Protein AF-0000000086670592 (afdb_homodimer)

Secondary structure (DSSP, 8-state):
----S----EEE-TTTSEEEEETTEEEEEEE-STTTTTS-EEEEEEE-TT-B-SPSBEESS-EEEEEEEESEEEEEETTEEEEEETT-EEEE-TT--BEEE---SS--EEEEEEEESGGGHHHHHHHHHHHHTT----HHHHHHHHHHTTEE-TTS-S--/----S----EEE-TTTSEEEEETTEEEEEEE-STTTTTS-EEEEEEE-TT-B-SPSBEESS-EEEEEEEESEEEEEETTEEEEEETT-EEEE-TT--BEEE---SS--EEEEEEEESGGGHHHHHHHHHHHHTT----HHHHHHHHHHTTEE-TTS-S--

Solvent-accessible surface area (backbone atoms only — not comparable to full-atom values): 16282 Å² total; per-residue (Å²): 125,83,83,51,52,74,40,76,65,45,82,28,40,83,86,80,36,52,77,42,54,56,84,84,26,40,33,35,48,62,39,53,12,86,70,42,86,35,49,39,17,33,31,38,40,37,31,43,43,58,36,69,56,65,77,61,22,25,25,71,77,35,33,40,37,40,35,24,70,32,50,43,39,34,33,42,39,94,90,44,75,45,77,41,38,56,74,20,33,39,40,35,21,47,34,18,50,34,35,41,28,20,75,36,83,78,52,53,20,28,31,40,36,37,28,40,44,0,64,62,48,51,57,57,52,52,51,23,50,42,46,71,69,63,38,70,79,40,71,65,55,48,50,50,57,35,46,76,68,43,30,39,49,76,87,56,78,78,46,135,126,82,83,49,53,73,39,77,66,45,83,28,39,84,85,79,37,52,77,43,54,56,84,82,27,41,33,35,47,61,40,52,11,83,69,41,86,33,49,39,17,33,30,38,41,38,30,44,43,58,35,72,55,65,74,60,23,24,26,69,78,36,33,39,38,39,35,23,70,33,49,45,41,34,33,42,36,93,90,44,75,43,77,40,39,55,75,20,33,38,40,34,23,47,32,20,51,36,34,42,29,21,75,36,80,78,53,53,20,29,29,40,37,38,28,38,44,0,62,60,50,52,56,56,53,53,52,24,50,42,48,72,68,62,39,70,78,39,72,65,55,48,50,51,56,35,46,77,68,43,31,40,48,76,86,55,78,76,47,135

pLDDT: mean 94.32, std 8.96, range [49.44, 99.0]

Sequence (320 aa):
MPLRGPVPVRLCNKENTEKLVLGPMTIYIYEDGTNTDNRIGCMTLGLPPGTSGPPMHWHRFHDECFFVTKGTIRFKTPEGDLDAKEGELMVVPPRAIHTFANPSETEPAEFFMTSTPGYYMDYFRMMGKSIEEGKKLSRENTAHLMALFGTFPPDVESEPMPLRGPVPVRLCNKENTEKLVLGPMTIYIYEDGTNTDNRIGCMTLGLPPGTSGPPMHWHRFHDECFFVTKGTIRFKTPEGDLDAKEGELMVVPPRAIHTFANPSETEPAEFFMTSTPGYYMDYFRMMGKSIEEGKKLSRENTAHLMALFGTFPPDVESEP

Radius of gyration: 19.74 Å; Cα contacts (8 Å, |Δi|>4): 776; chains: 2; bounding box: 39×55×52 Å

Organism: Colletotrichum gloeosporioides (NCBI:txid474922)

Foldseek 3Di:
DPPPDDDDDDDFDPVPFDWFDQPPKIKTWGDQCPVPVQFKTKMKMKADAFFWWDPWKFAQPKKKKKAWQFAWKWKQFPVGIDIDGHGDMDIGDGPGIITIHRHGRHDMTMIMMMMTGRNCVVLRVVSRVCVVVVNDPDPVNNQVSCVVRRMHHPVDDSDD/DPDPDDDDDDDFDPVPFDWFDQPPKIKTWGAQCPVPVQFKTKMKMKADAPFWWDPWKFAQPKKKKKAWQFAWKWKQFPVGIDIDGHGDIDIGDGPGIITIHRHGRHDMTMIMMMMTGRNCVVLRVVSRVCVVVVNDPDPVNNQVSCVVRRMHHPVDDSDD

Structure (mmCIF, N/CA/C/O backbone):
data_AF-0000000086670592-model_v1
#
loop_
_entity.id
_entity.type
_entity.pdbx_description
1 polymer 'Cupin type-2 domain-containing protein'
#
loop_
_atom_site.group_PDB
_atom_site.id
_atom_site.type_symbol
_atom_site.label_atom_id
_atom_site.label_alt_id
_atom_site.label_comp_id
_atom_site.label_asym_id
_atom_site.label_entity_id
_atom_site.label_seq_id
_atom_site.pdbx_PDB_ins_code
_atom_site.Cartn_x
_atom_site.Cartn_y
_atom_site.Cartn_z
_atom_site.occupancy
_atom_site.B_iso_or_equiv
_atom_site.auth_seq_id
_atom_site.auth_comp_id
_atom_site.auth_asym_id
_atom_site.auth_atom_id
_atom_site.pdbx_PDB_model_num
ATOM 1 N N . MET A 1 1 ? -16.234 -14.344 16.734 1 49.44 1 MET A N 1
ATOM 2 C CA . MET A 1 1 ? -15.367 -15.492 16.469 1 49.44 1 MET A CA 1
ATOM 3 C C . MET A 1 1 ? -14.398 -15.211 15.328 1 49.44 1 MET A C 1
ATOM 5 O O . MET A 1 1 ? -14.727 -14.453 14.414 1 49.44 1 MET A O 1
ATOM 9 N N . PRO A 1 2 ? -13.141 -15.586 15.633 1 55.38 2 PRO A N 1
ATOM 10 C CA . PRO A 1 2 ? -12.258 -15.367 14.477 1 55.38 2 PRO A CA 1
ATOM 11 C C . PRO A 1 2 ? -12.766 -16.047 13.211 1 55.38 2 PRO A C 1
ATOM 13 O O . PRO A 1 2 ? -13.391 -17.109 13.273 1 55.38 2 PRO A O 1
ATOM 16 N N . LEU A 1 3 ? -12.82 -15.359 12.07 1 59.59 3 LEU A N 1
ATOM 17 C CA . LEU A 1 3 ? -13.18 -15.938 10.773 1 59.59 3 LEU A CA 1
ATOM 18 C C . LEU A 1 3 ? -12.344 -17.172 10.484 1 59.59 3 LEU A C 1
ATOM 20 O O . LEU A 1 3 ? -11.117 -17.156 10.609 1 59.59 3 LEU A O 1
ATOM 24 N N . ARG A 1 4 ? -12.977 -18.328 10.453 1 69.94 4 ARG A N 1
ATOM 25 C CA . ARG A 1 4 ? -12.219 -19.562 10.289 1 69.94 4 ARG A CA 1
ATOM 26 C C . ARG A 1 4 ? -12.328 -20.078 8.859 1 69.94 4 ARG A C 1
ATOM 28 O O . ARG A 1 4 ? -11.547 -20.938 8.445 1 69.94 4 ARG A O 1
ATOM 35 N N . GLY A 1 5 ? -13.227 -19.531 8.078 1 75.44 5 GLY A N 1
ATOM 36 C CA . GLY A 1 5 ? -13.344 -19.953 6.691 1 75.44 5 GLY A CA 1
ATOM 37 C C . GLY A 1 5 ? -12.883 -18.891 5.703 1 75.44 5 GLY A C 1
ATOM 38 O O . GLY A 1 5 ? -12.336 -17.875 6.102 1 75.44 5 GLY A O 1
ATOM 39 N N . PRO A 1 6 ? -13.031 -19.438 4.5 1 87.44 6 PRO A N 1
ATOM 40 C CA . PRO A 1 6 ? -12.664 -18.422 3.516 1 87.44 6 PRO A CA 1
ATOM 41 C C . PRO A 1 6 ? -13.445 -17.125 3.691 1 87.44 6 PRO A C 1
ATOM 43 O O . PRO A 1 6 ? -14.617 -17.141 4.059 1 87.44 6 PRO A O 1
ATOM 46 N N . VAL A 1 7 ? -12.812 -16.109 3.625 1 93.44 7 VAL A N 1
ATOM 47 C CA . VAL A 1 7 ? -13.438 -14.797 3.719 1 93.44 7 VAL A CA 1
ATOM 48 C C . VAL A 1 7 ? -13.453 -14.133 2.344 1 93.44 7 VAL A C 1
ATOM 50 O O . VAL A 1 7 ? -12.664 -14.5 1.465 1 93.44 7 VAL A O 1
ATOM 53 N N . PRO A 1 8 ? -14.367 -13.227 2.129 1 95.12 8 PRO A N 1
ATOM 54 C CA . PRO A 1 8 ? -14.43 -12.578 0.816 1 95.12 8 PRO A CA 1
ATOM 55 C C . PRO A 1 8 ? -13.305 -11.562 0.608 1 95.12 8 PRO A C 1
ATOM 57 O O . PRO A 1 8 ? -12.766 -11.031 1.579 1 95.12 8 PRO A O 1
ATOM 60 N N . VAL A 1 9 ? -12.953 -11.367 -0.679 1 98.19 9 VAL A N 1
ATOM 61 C CA . VAL A 1 9 ? -12.133 -10.227 -1.077 1 98.19 9 VAL A CA 1
ATOM 62 C C . VAL A 1 9 ? -13.008 -8.969 -1.16 1 98.19 9 VAL A C 1
ATOM 64 O O . VAL A 1 9 ? -14.234 -9.062 -1.146 1 98.19 9 VAL A O 1
ATOM 67 N N . ARG A 1 10 ? -12.367 -7.84 -1.211 1 98.5 10 ARG A N 1
ATOM 68 C CA . ARG A 1 10 ? -13.109 -6.59 -1.305 1 98.5 10 ARG A CA 1
ATOM 69 C C . ARG A 1 10 ? -12.516 -5.68 -2.375 1 98.5 10 ARG A C 1
ATOM 71 O O . ARG A 1 10 ? -11.344 -5.309 -2.303 1 98.5 10 ARG A O 1
ATOM 78 N N . LEU A 1 11 ? -13.359 -5.332 -3.383 1 98.81 11 LEU A N 1
ATOM 79 C CA . LEU A 1 11 ? -1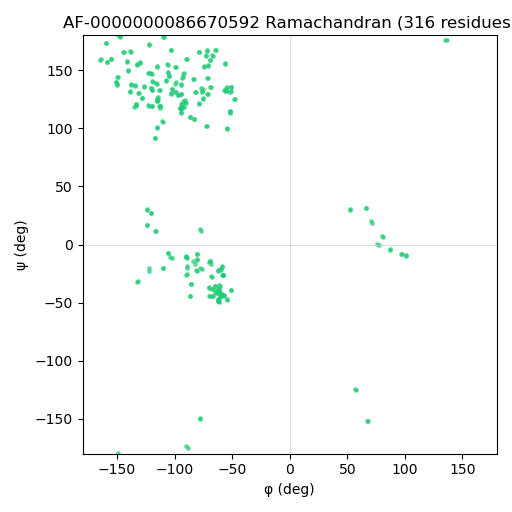2.977 -4.348 -4.387 1 98.81 11 LEU A CA 1
ATOM 80 C C . LEU A 1 11 ? -13.375 -2.941 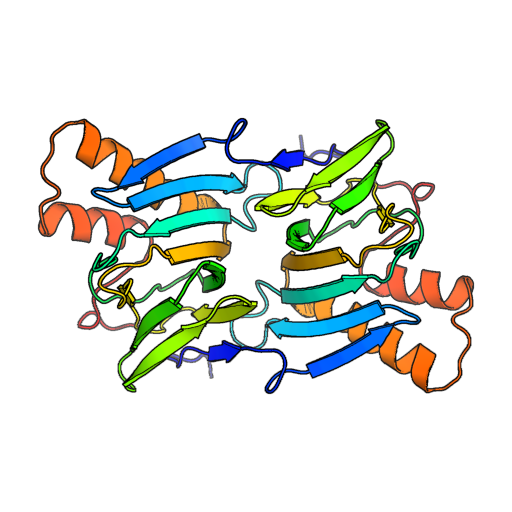-3.943 1 98.81 11 LEU A C 1
ATOM 82 O O . LEU A 1 11 ? -14.547 -2.676 -3.688 1 98.81 11 LEU A O 1
ATOM 86 N N . CYS A 1 12 ? -12.406 -2.096 -3.857 1 98.75 12 CYS A N 1
ATOM 87 C CA . CYS A 1 12 ? -12.617 -0.742 -3.361 1 98.75 12 CYS A CA 1
ATOM 88 C C . CYS A 1 12 ? -12.344 0.288 -4.449 1 98.75 12 CYS A C 1
ATOM 90 O O . CYS A 1 12 ? -11.383 0.149 -5.211 1 98.75 12 CYS A O 1
ATOM 92 N N . ASN A 1 13 ? -13.164 1.287 -4.535 1 98.06 13 ASN A N 1
ATOM 93 C CA . ASN A 1 13 ? -13.008 2.449 -5.402 1 98.06 13 ASN A CA 1
ATOM 94 C C . ASN A 1 13 ? -13.633 3.699 -4.785 1 98.06 13 ASN A C 1
ATOM 96 O O . ASN A 1 13 ? -14.164 3.648 -3.676 1 98.06 13 ASN A O 1
ATOM 100 N N . LYS A 1 14 ? -13.539 4.809 -5.5 1 97.88 14 LYS A N 1
ATOM 101 C CA . LYS A 1 14 ? -13.945 6.094 -4.949 1 97.88 14 LYS A CA 1
ATOM 102 C C . LYS A 1 14 ? -15.453 6.16 -4.758 1 97.88 14 LYS A C 1
ATOM 104 O O . LYS A 1 14 ? -15.953 6.977 -3.98 1 97.88 14 LYS A O 1
ATOM 109 N N . GLU A 1 15 ? -16.203 5.285 -5.383 1 97.81 15 GLU A N 1
ATOM 110 C CA . GLU A 1 15 ? -17.656 5.309 -5.305 1 97.81 15 GLU A CA 1
ATOM 111 C C . GLU A 1 15 ? -18.172 4.48 -4.129 1 97.81 15 GLU A C 1
ATOM 113 O O . GLU A 1 15 ? -19.234 4.762 -3.58 1 97.81 15 GLU A O 1
ATOM 118 N N . ASN A 1 16 ? -17.406 3.486 -3.686 1 98.06 16 ASN A N 1
ATOM 119 C CA . ASN A 1 16 ? -17.969 2.57 -2.695 1 98.06 16 ASN A CA 1
ATOM 120 C C . ASN A 1 16 ? -17.203 2.643 -1.374 1 98.06 16 ASN A C 1
ATOM 122 O O . ASN A 1 16 ? -17.344 1.76 -0.526 1 98.06 16 ASN A O 1
ATOM 126 N N . THR A 1 17 ? -16.344 3.684 -1.267 1 98.12 17 THR A N 1
ATOM 127 C CA . THR A 1 17 ? -15.578 3.822 -0.032 1 98.12 17 THR A CA 1
ATOM 128 C C . THR A 1 17 ? -15.836 5.184 0.612 1 98.12 17 THR A C 1
ATOM 130 O O . THR A 1 17 ? -16.531 6.023 0.043 1 98.12 17 THR A O 1
ATOM 133 N N . GLU A 1 18 ? -15.297 5.324 1.832 1 97.69 18 GLU A N 1
ATOM 134 C CA . GLU A 1 18 ? -15.477 6.539 2.621 1 97.69 18 GLU A CA 1
ATOM 135 C C . GLU A 1 18 ? -14.68 7.703 2.035 1 97.69 18 GLU A C 1
ATOM 137 O O . GLU A 1 18 ? -13.492 7.559 1.734 1 97.69 18 GLU A O 1
ATOM 142 N N . LYS A 1 19 ? -15.406 8.844 1.848 1 98.19 19 LYS A N 1
ATOM 143 C CA . LYS A 1 19 ? -14.773 10.078 1.394 1 98.19 19 LYS A CA 1
ATOM 144 C C . LYS A 1 19 ? -14.594 11.062 2.547 1 98.19 19 LYS A C 1
ATOM 146 O O . LYS A 1 19 ? -15.531 11.297 3.312 1 98.19 19 LYS A O 1
ATOM 151 N N . LEU A 1 20 ? -13.414 11.609 2.738 1 98 20 LEU A N 1
ATOM 152 C CA . LEU A 1 20 ? -13.094 12.648 3.705 1 98 20 LEU A CA 1
ATOM 153 C C . LEU A 1 20 ? -12.562 13.898 3.006 1 98 20 LEU A C 1
ATOM 155 O O . LEU A 1 20 ? -11.859 13.789 1.996 1 98 20 LEU A O 1
ATOM 159 N N . VAL A 1 21 ? -12.867 15.008 3.582 1 95.88 21 VAL A N 1
ATOM 160 C CA . VAL A 1 21 ? -12.367 16.281 3.088 1 95.88 21 VAL A CA 1
ATOM 161 C C . VAL A 1 21 ? -11.531 16.969 4.168 1 95.88 21 VAL A C 1
ATOM 163 O O . VAL A 1 21 ? -12.031 17.234 5.266 1 95.88 21 VAL A O 1
ATOM 166 N N . LEU A 1 22 ? -10.266 17.203 3.863 1 94.25 22 LEU A N 1
ATOM 167 C CA . LEU A 1 22 ? -9.336 17.906 4.742 1 94.25 22 LEU A CA 1
ATOM 168 C C . LEU A 1 22 ? -8.852 19.203 4.102 1 94.25 22 LEU A C 1
ATOM 170 O O . LEU A 1 22 ? -7.805 19.219 3.451 1 94.25 22 LEU A O 1
ATOM 174 N N . GLY A 1 23 ? -9.609 20.297 4.414 1 91.69 23 GLY A N 1
ATOM 175 C CA . GLY A 1 23 ? -9.328 21.5 3.656 1 91.69 23 GLY A CA 1
ATOM 176 C C . GLY A 1 23 ? -9.453 21.312 2.158 1 91.69 23 GLY A C 1
ATOM 177 O O . GLY A 1 23 ? -10.508 20.891 1.669 1 91.69 23 GLY A O 1
ATOM 178 N N . PRO A 1 24 ? -8.383 21.641 1.507 1 95.56 24 PRO A N 1
ATOM 179 C CA . PRO A 1 24 ? -8.438 21.484 0.052 1 95.56 24 PRO A CA 1
ATOM 180 C C . PRO A 1 24 ? -8.203 20.031 -0.397 1 95.56 24 PRO A C 1
ATOM 182 O O . PRO A 1 24 ? -8.375 19.719 -1.577 1 95.56 24 PRO A O 1
ATOM 185 N N . MET A 1 25 ? -7.836 19.203 0.489 1 97.56 25 MET A N 1
ATOM 186 C CA . MET A 1 25 ? -7.469 17.844 0.133 1 97.56 25 MET A CA 1
ATOM 187 C C . MET A 1 25 ? -8.672 16.906 0.237 1 97.56 25 MET A C 1
ATOM 189 O O . MET A 1 25 ? -9.562 17.125 1.061 1 97.56 25 MET A O 1
ATOM 193 N N . THR A 1 26 ? -8.711 15.945 -0.589 1 98.31 26 THR A N 1
ATOM 194 C CA . THR A 1 26 ? -9.742 14.906 -0.572 1 98.31 26 THR A CA 1
ATOM 195 C C . THR A 1 26 ? -9.117 13.531 -0.354 1 98.31 26 THR A C 1
ATOM 197 O O . THR A 1 26 ? -8.133 13.18 -1.003 1 98.31 26 THR A O 1
ATOM 200 N N . ILE A 1 27 ? -9.727 12.805 0.564 1 98.75 27 ILE A N 1
ATOM 201 C CA . ILE A 1 27 ? -9.242 11.469 0.906 1 98.75 27 ILE A CA 1
ATOM 202 C C . ILE A 1 27 ? -10.336 10.438 0.651 1 98.75 27 ILE A C 1
ATOM 204 O O . ILE A 1 27 ? -11.508 10.68 0.966 1 98.75 27 ILE A O 1
ATOM 208 N N . TYR A 1 28 ? -10 9.328 0.028 1 98.88 28 TYR A N 1
ATOM 209 C CA . TYR A 1 28 ? -10.836 8.141 0.022 1 98.88 28 TYR A CA 1
ATOM 210 C C . TYR A 1 28 ? -10.18 7.004 0.798 1 98.88 28 TYR A C 1
ATOM 212 O O . TYR A 1 28 ? -9.07 6.586 0.474 1 98.88 28 TYR A O 1
ATOM 220 N N . ILE A 1 29 ? -10.805 6.512 1.864 1 98.88 29 ILE A N 1
ATOM 221 C CA . ILE A 1 29 ? -10.289 5.414 2.672 1 98.88 29 ILE A CA 1
ATOM 222 C C . ILE A 1 29 ? -10.734 4.082 2.074 1 98.88 29 ILE A C 1
ATOM 224 O O . ILE A 1 29 ? -11.906 3.711 2.172 1 98.88 29 ILE A O 1
ATOM 228 N N . TYR A 1 30 ? -9.82 3.359 1.528 1 98.88 30 TYR A N 1
ATOM 229 C CA . TYR A 1 30 ? -10.117 2.104 0.85 1 98.88 30 TYR A CA 1
ATOM 230 C C . TYR A 1 30 ? -10.125 0.941 1.835 1 98.88 30 TYR A C 1
ATOM 232 O O . TYR A 1 30 ? -11.023 0.094 1.795 1 98.88 30 TYR A O 1
ATOM 240 N N . GLU A 1 31 ? -9.211 0.838 2.719 1 98.75 31 GLU A N 1
ATOM 241 C CA . GLU A 1 31 ? -9.055 -0.169 3.766 1 98.75 31 GLU A CA 1
ATOM 242 C C . GLU A 1 31 ? -8.617 0.465 5.082 1 98.75 31 GLU A C 1
ATOM 244 O O . GLU A 1 31 ? -7.699 1.289 5.105 1 98.75 31 GLU A O 1
ATOM 249 N N . ASP A 1 32 ? -9.266 0.132 6.168 1 98.44 32 ASP A N 1
ATOM 250 C CA . ASP A 1 32 ? -8.953 0.771 7.441 1 98.44 32 ASP A CA 1
ATOM 251 C C . ASP A 1 32 ? -8.586 -0.267 8.5 1 98.44 32 ASP A C 1
ATOM 253 O O . ASP A 1 32 ? -8.648 0.013 9.703 1 98.44 32 ASP A O 1
ATOM 257 N N . GLY A 1 33 ? -8.289 -1.387 8.117 1 97.88 33 GLY A N 1
ATOM 258 C CA . GLY A 1 33 ? -7.953 -2.469 9.031 1 97.88 33 GLY A CA 1
ATOM 259 C C . GLY A 1 33 ? -9.102 -3.441 9.25 1 97.88 33 GLY A C 1
ATOM 260 O O . GLY A 1 33 ? -8.898 -4.535 9.781 1 97.88 33 GLY A O 1
ATOM 261 N N . THR A 1 34 ? -10.289 -3.129 8.789 1 96.62 34 THR A N 1
ATOM 262 C CA . THR A 1 34 ? -11.5 -3.912 9.016 1 96.62 34 THR A CA 1
ATOM 263 C C . THR A 1 34 ? -11.344 -5.316 8.438 1 96.62 34 THR A C 1
ATOM 265 O O . THR A 1 34 ? -11.805 -6.293 9.031 1 96.62 34 THR A O 1
ATOM 268 N N . ASN A 1 35 ? -10.672 -5.445 7.352 1 95.94 35 ASN A N 1
ATOM 269 C CA . ASN A 1 35 ? -10.617 -6.73 6.66 1 95.94 35 ASN A CA 1
ATOM 270 C C . ASN A 1 35 ? -9.258 -7.41 6.848 1 95.94 35 ASN A C 1
ATOM 272 O O . ASN A 1 35 ? -9.078 -8.555 6.438 1 95.94 35 ASN A O 1
ATOM 276 N N . THR A 1 36 ? -8.305 -6.723 7.441 1 96.88 36 THR A N 1
ATOM 277 C CA . THR A 1 36 ? -6.926 -7.199 7.418 1 96.88 36 THR A CA 1
ATOM 278 C C . THR A 1 36 ? -6.379 -7.344 8.836 1 96.88 36 THR A C 1
ATOM 280 O O . THR A 1 36 ? -5.207 -7.059 9.086 1 96.88 36 THR A O 1
ATOM 283 N N . ASP A 1 37 ? -7.262 -7.668 9.828 1 94.12 37 ASP A N 1
ATOM 284 C CA . ASP A 1 37 ? -6.855 -7.812 11.219 1 94.12 37 ASP A CA 1
ATOM 285 C C . ASP A 1 37 ? -6.09 -6.586 11.703 1 94.12 37 ASP A C 1
ATOM 287 O O . ASP A 1 37 ? -5.102 -6.707 12.43 1 94.12 37 ASP A O 1
ATOM 291 N N . ASN A 1 38 ? -6.383 -5.488 11.164 1 97 38 ASN A N 1
ATOM 292 C CA . ASN A 1 38 ? -5.879 -4.164 11.508 1 97 38 ASN A CA 1
ATOM 293 C C . ASN A 1 38 ? -4.414 -4 11.094 1 97 38 ASN A C 1
ATOM 295 O O . ASN A 1 38 ? -3.719 -3.121 11.609 1 97 38 ASN A O 1
ATOM 299 N N . ARG A 1 39 ? -3.889 -4.773 10.234 1 97.81 39 ARG A N 1
ATOM 300 C CA . ARG A 1 39 ? -2.465 -4.758 9.914 1 97.81 39 ARG A CA 1
ATOM 301 C C . ARG A 1 39 ? -2.133 -3.629 8.945 1 97.81 39 ARG A C 1
ATOM 303 O O . ARG A 1 39 ? -0.984 -3.188 8.867 1 97.81 39 ARG A O 1
ATOM 310 N N . ILE A 1 40 ? -3.217 -3.18 8.195 1 98.75 40 ILE A N 1
ATOM 311 C CA . ILE A 1 40 ? -2.854 -2.191 7.184 1 98.75 40 ILE A CA 1
ATOM 312 C C . ILE A 1 40 ? -4.035 -1.256 6.93 1 98.75 40 ILE A C 1
ATOM 314 O O . ILE A 1 40 ? -5.191 -1.682 6.969 1 98.75 40 ILE A O 1
ATOM 318 N N . GLY A 1 41 ? -3.764 0.038 6.766 1 98.81 41 GLY A N 1
ATOM 319 C CA . GLY A 1 41 ? -4.66 1.02 6.176 1 98.81 41 GLY A CA 1
ATOM 320 C C . GLY A 1 41 ? -4.27 1.413 4.762 1 98.81 41 GLY A C 1
ATOM 321 O O . GLY A 1 41 ? -3.08 1.474 4.438 1 98.81 41 GLY A O 1
ATOM 322 N N . CYS A 1 42 ? -5.242 1.683 3.887 1 98.94 42 CYS A N 1
ATOM 323 C CA . CYS A 1 42 ? -5.043 2.135 2.514 1 98.94 42 CYS A CA 1
ATOM 324 C C . CYS A 1 42 ? -5.965 3.301 2.184 1 98.94 42 CYS A C 1
ATOM 326 O O . CYS A 1 42 ? -7.152 3.268 2.506 1 98.94 42 CYS A O 1
ATOM 328 N N . MET A 1 43 ? -5.383 4.27 1.518 1 98.94 43 MET A N 1
ATOM 329 C CA . MET A 1 43 ? -6.191 5.41 1.104 1 98.94 43 MET A CA 1
ATOM 330 C C . MET A 1 43 ? -5.586 6.094 -0.118 1 98.94 43 MET A C 1
ATOM 332 O O . MET A 1 43 ? -4.418 5.875 -0.441 1 98.94 43 MET A O 1
ATOM 336 N N . THR A 1 44 ? -6.371 6.859 -0.847 1 98.94 44 THR A N 1
ATOM 337 C CA . THR A 1 44 ? -5.859 7.855 -1.781 1 98.94 44 THR A CA 1
ATOM 338 C C . THR A 1 44 ? -6.039 9.266 -1.223 1 98.94 44 THR A C 1
ATOM 340 O O . THR A 1 44 ? -6.965 9.516 -0.449 1 98.94 44 THR A O 1
ATOM 343 N N . LEU A 1 45 ? -5.18 10.117 -1.522 1 98.88 45 LEU A N 1
ATOM 344 C CA . LEU A 1 45 ? -5.25 11.531 -1.15 1 98.88 45 LEU A CA 1
ATOM 345 C C . LEU A 1 45 ? -4.93 12.422 -2.344 1 98.88 45 LEU A C 1
ATOM 347 O O . LEU A 1 45 ? -3.859 12.305 -2.943 1 98.88 45 LEU A O 1
ATOM 351 N N . GLY A 1 46 ? -5.828 13.211 -2.725 1 98.81 46 GLY A N 1
ATOM 352 C CA . GLY A 1 46 ? -5.648 14.195 -3.779 1 98.81 46 GLY A CA 1
ATOM 353 C C . GLY A 1 46 ? -5.258 15.562 -3.256 1 98.81 46 GLY A C 1
ATOM 354 O O . GLY A 1 46 ? -5.832 16.047 -2.275 1 98.81 46 GLY A O 1
ATOM 355 N N . LEU A 1 47 ? -4.324 16.188 -3.936 1 98.75 47 LEU A N 1
ATOM 356 C CA . LEU A 1 47 ? -3.803 17.5 -3.592 1 98.75 47 LEU A CA 1
ATOM 357 C C . LEU A 1 47 ? -3.963 18.469 -4.758 1 98.75 47 LEU A C 1
ATOM 359 O O . LEU A 1 47 ? -3.355 18.281 -5.812 1 98.75 47 LEU A O 1
ATOM 363 N N . PRO A 1 48 ? -4.699 19.562 -4.562 1 98.69 48 PRO A N 1
ATOM 364 C CA . PRO A 1 48 ? -4.691 20.609 -5.574 1 98.69 48 PRO A CA 1
ATOM 365 C C . PRO A 1 48 ? -3.32 21.266 -5.738 1 98.69 48 PRO A C 1
ATOM 367 O O . PRO A 1 48 ? -2.436 21.078 -4.902 1 98.69 48 PRO A O 1
ATOM 370 N N . PRO A 1 49 ? -3.201 22.062 -6.852 1 98.81 49 PRO A N 1
ATOM 371 C CA . PRO A 1 49 ? -1.931 22.75 -7.066 1 98.81 49 PRO A CA 1
ATOM 372 C C . PRO A 1 49 ? -1.541 23.641 -5.891 1 98.81 49 PRO A C 1
ATOM 374 O O . PRO A 1 49 ? -2.396 24.328 -5.312 1 98.81 49 PRO A O 1
ATOM 377 N N . GLY A 1 50 ? -0.334 23.547 -5.473 1 98.5 50 GLY A N 1
ATOM 378 C CA . GLY A 1 50 ? 0.234 24.438 -4.473 1 98.5 50 GLY A CA 1
ATOM 379 C C . GLY A 1 50 ? -0.154 24.078 -3.055 1 98.5 50 GLY A C 1
ATOM 380 O O . GLY A 1 50 ? 0.187 24.781 -2.105 1 98.5 50 GLY A O 1
ATOM 381 N N . THR A 1 51 ? -0.801 22.984 -2.883 1 98.25 51 THR A N 1
ATOM 382 C CA . THR A 1 51 ? -1.335 22.609 -1.576 1 98.25 51 THR A CA 1
ATOM 383 C C . THR A 1 51 ? -0.253 21.969 -0.711 1 98.25 51 THR A C 1
ATOM 385 O O . THR A 1 51 ? 0.474 21.094 -1.171 1 98.25 51 THR A O 1
ATOM 388 N N . SER A 1 52 ? -0.139 22.453 0.531 1 97.38 52 SER A N 1
ATOM 389 C CA . SER A 1 52 ? 0.758 21.844 1.512 1 97.38 52 SER A CA 1
ATOM 390 C C . SER A 1 52 ? 0.03 20.812 2.367 1 97.38 52 SER A C 1
ATOM 392 O O . SER A 1 52 ? -1.129 21.016 2.734 1 97.38 52 SER A O 1
ATOM 394 N N . GLY A 1 53 ? 0.787 19.75 2.684 1 96.25 53 GLY A N 1
ATOM 395 C CA . GLY A 1 53 ? 0.288 18.75 3.607 1 96.25 53 GLY A CA 1
ATOM 396 C C . GLY A 1 53 ? 0.365 19.172 5.059 1 96.25 53 GLY A C 1
ATOM 397 O O . GLY A 1 53 ? 0.184 20.359 5.371 1 96.25 53 GLY A O 1
ATOM 398 N N . PRO A 1 54 ? 0.537 18.25 5.98 1 95.88 54 PRO A N 1
ATOM 399 C CA . PRO A 1 54 ? 0.575 18.547 7.414 1 95.88 54 PRO A CA 1
ATOM 400 C C . PRO A 1 54 ? 1.854 19.266 7.836 1 95.88 54 PRO A C 1
ATOM 402 O O . PRO A 1 54 ? 2.793 19.391 7.043 1 95.88 54 PRO A O 1
ATOM 405 N N . PRO A 1 55 ? 1.838 19.797 9.047 1 95.62 55 PRO A N 1
ATOM 406 C CA . PRO A 1 55 ? 3.127 20.281 9.547 1 95.62 55 PRO A CA 1
ATOM 407 C C . PRO A 1 55 ? 4.207 19.203 9.539 1 95.62 55 PRO A C 1
ATOM 409 O O . PRO A 1 55 ? 3.889 18 9.555 1 95.62 55 PRO A O 1
ATOM 412 N N . MET A 1 56 ? 5.449 19.609 9.477 1 97 56 MET A N 1
ATOM 413 C CA . MET A 1 56 ? 6.59 18.703 9.594 1 97 56 MET A CA 1
ATOM 414 C C . MET A 1 56 ? 6.469 17.828 10.836 1 97 56 MET A C 1
ATOM 416 O O . MET A 1 56 ? 6.176 18.328 11.922 1 97 56 MET A O 1
ATOM 420 N N . HIS A 1 57 ? 6.684 16.469 10.68 1 97.56 57 HIS A N 1
ATOM 421 C CA . HIS A 1 57 ? 6.418 15.57 11.797 1 97.56 57 HIS A CA 1
ATOM 422 C C . HIS A 1 57 ? 7.16 14.25 11.617 1 97.56 57 HIS A C 1
ATOM 424 O O . HIS A 1 57 ? 7.852 14.047 10.617 1 97.56 57 HIS A O 1
ATOM 430 N N . TRP A 1 58 ? 7.094 13.406 12.656 1 96.62 58 TRP A N 1
ATOM 431 C CA . TRP A 1 58 ? 7.512 12.008 12.617 1 96.62 58 TRP A CA 1
ATOM 432 C C . TRP A 1 58 ? 6.562 11.133 13.422 1 96.62 58 TRP A C 1
ATOM 434 O O . TRP A 1 58 ? 5.758 11.633 14.211 1 96.62 58 TRP A O 1
ATOM 444 N N . HIS A 1 59 ? 6.543 9.82 13.086 1 96.75 59 HIS A N 1
ATOM 445 C CA . HIS A 1 59 ? 5.695 8.828 13.742 1 96.75 59 HIS A CA 1
ATOM 446 C C . HIS A 1 59 ? 6.52 7.906 14.633 1 96.75 59 HIS A C 1
ATOM 448 O O . HIS A 1 59 ? 7.582 7.43 14.227 1 96.75 59 HIS A O 1
ATOM 454 N N . ARG A 1 60 ? 5.98 7.547 15.789 1 93.94 60 ARG A N 1
ATOM 455 C CA . ARG A 1 60 ? 6.715 6.676 16.703 1 93.94 60 ARG A CA 1
ATOM 456 C C . ARG A 1 60 ? 6.496 5.207 16.359 1 93.94 60 ARG A C 1
ATOM 458 O O . ARG A 1 60 ? 7.406 4.391 16.484 1 93.94 60 ARG A O 1
ATOM 465 N N . PHE A 1 61 ? 5.27 4.895 15.867 1 92.62 61 PHE A N 1
ATOM 466 C CA . PHE A 1 61 ? 4.91 3.48 15.883 1 92.62 61 PHE A CA 1
ATOM 467 C C . PHE A 1 61 ? 4.586 2.988 14.477 1 92.62 61 PHE A C 1
ATOM 469 O O . PHE A 1 61 ? 4.547 1.781 14.227 1 92.62 61 PHE A O 1
ATOM 476 N N . HIS A 1 62 ? 4.219 3.865 13.547 1 96.5 62 HIS A N 1
ATOM 477 C CA . HIS A 1 62 ? 3.729 3.369 12.266 1 96.5 62 HIS A CA 1
ATOM 478 C C . HIS A 1 62 ? 4.562 3.904 11.109 1 96.5 62 HIS A C 1
ATOM 480 O O . HIS A 1 62 ? 5.156 4.98 11.211 1 96.5 62 HIS A O 1
ATOM 486 N N . ASP A 1 63 ? 4.695 3.115 10.078 1 98.19 63 ASP A N 1
ATOM 487 C CA . ASP A 1 63 ? 5.262 3.527 8.797 1 98.19 63 ASP A CA 1
ATOM 488 C C . ASP A 1 63 ? 4.176 4.066 7.863 1 98.19 63 ASP A C 1
ATOM 490 O O . ASP A 1 63 ? 2.988 3.824 8.086 1 98.19 63 ASP A O 1
ATOM 494 N N . GLU A 1 64 ? 4.586 4.809 6.922 1 98.75 64 GLU A N 1
ATOM 495 C CA . GLU A 1 64 ? 3.77 5.254 5.797 1 98.75 64 GLU A CA 1
ATOM 496 C C . GLU A 1 64 ? 4.484 5.02 4.469 1 98.75 64 GLU A C 1
ATOM 498 O O . GLU A 1 64 ? 5.672 5.332 4.332 1 98.75 64 GLU A O 1
ATOM 503 N N . CYS A 1 65 ? 3.834 4.43 3.533 1 98.94 65 CYS A N 1
ATOM 504 C CA . CYS A 1 65 ? 4.32 4.309 2.162 1 98.94 65 CYS A CA 1
ATOM 505 C C . CYS A 1 65 ? 3.42 5.07 1.196 1 98.94 65 CYS A C 1
ATOM 507 O O . CYS A 1 65 ? 2.207 4.848 1.166 1 98.94 65 CYS A O 1
ATOM 509 N N . PHE A 1 66 ? 4.035 6.004 0.435 1 98.94 66 PHE A N 1
ATOM 510 C CA . PHE A 1 66 ? 3.307 6.867 -0.489 1 98.94 66 PHE A CA 1
ATOM 511 C C . PHE A 1 66 ? 3.635 6.512 -1.934 1 98.94 66 PHE A C 1
ATOM 513 O O . PHE A 1 66 ? 4.719 6.824 -2.426 1 98.94 66 PHE A O 1
ATOM 520 N N . PHE A 1 67 ? 2.711 5.867 -2.623 1 99 67 PHE A N 1
ATOM 521 C CA . PHE A 1 67 ? 2.85 5.578 -4.047 1 99 67 PHE A CA 1
ATOM 522 C C . PHE A 1 67 ? 2.18 6.652 -4.887 1 99 67 PHE A C 1
ATOM 524 O O . PHE A 1 67 ? 0.953 6.785 -4.879 1 99 67 PHE A O 1
ATOM 531 N N . VAL A 1 68 ? 2.963 7.426 -5.652 1 99 68 VAL A N 1
ATOM 532 C CA . VAL A 1 68 ? 2.42 8.555 -6.402 1 99 68 VAL A CA 1
ATOM 533 C C . VAL A 1 68 ? 1.659 8.047 -7.625 1 99 68 VAL A C 1
ATOM 535 O O . VAL A 1 68 ? 2.205 7.289 -8.43 1 99 68 VAL A O 1
ATOM 538 N N . THR A 1 69 ? 0.403 8.477 -7.727 1 98.88 69 THR A N 1
ATOM 539 C CA . THR A 1 69 ? -0.457 7.965 -8.789 1 98.88 69 THR A CA 1
ATOM 540 C C . THR A 1 69 ? -0.736 9.047 -9.828 1 98.88 69 THR A C 1
ATOM 542 O O . THR A 1 69 ? -1.2 8.75 -10.93 1 98.88 69 THR A O 1
ATOM 545 N N . LYS A 1 70 ? -0.571 10.219 -9.508 1 98.75 70 LYS A N 1
ATOM 546 C CA . LYS A 1 70 ? -0.754 11.352 -10.406 1 98.75 70 LYS A CA 1
ATOM 547 C C . LYS A 1 70 ? 0.169 12.508 -10.031 1 98.75 70 LYS A C 1
ATOM 549 O O . LYS A 1 70 ? 0.299 12.844 -8.852 1 98.75 70 LYS A O 1
ATOM 554 N N . GLY A 1 71 ? 0.779 13.148 -11.055 1 98.75 71 GLY A N 1
ATOM 555 C CA . GLY A 1 71 ? 1.575 14.344 -10.836 1 98.75 71 GLY A CA 1
ATOM 556 C C . GLY A 1 71 ? 2.857 14.07 -10.07 1 98.75 71 GLY A C 1
ATOM 557 O O . GLY A 1 71 ? 3.518 13.055 -10.289 1 98.75 71 GLY A O 1
ATOM 558 N N . THR A 1 72 ? 3.297 15.125 -9.336 1 98.88 72 THR A N 1
ATOM 559 C CA . THR A 1 72 ? 4.512 15.102 -8.531 1 98.88 72 THR A CA 1
ATOM 560 C C . THR A 1 72 ? 4.215 15.531 -7.094 1 98.88 72 THR A C 1
ATOM 562 O O . THR A 1 72 ? 3.459 16.469 -6.863 1 98.88 72 THR A O 1
ATOM 565 N N . ILE A 1 73 ? 4.77 14.797 -6.191 1 98.94 73 ILE A N 1
ATOM 566 C CA . ILE A 1 73 ? 4.691 15.164 -4.781 1 98.94 73 ILE A CA 1
ATOM 567 C C . ILE A 1 73 ? 6.086 15.5 -4.258 1 98.94 73 ILE A C 1
ATOM 569 O O . ILE A 1 73 ? 7.027 14.719 -4.438 1 98.94 73 ILE A O 1
ATOM 573 N N . ARG A 1 74 ? 6.258 16.656 -3.656 1 98.94 74 ARG A N 1
ATOM 574 C CA . ARG A 1 74 ? 7.512 17.016 -3.004 1 98.94 74 ARG A CA 1
ATOM 575 C C . ARG A 1 74 ? 7.496 16.641 -1.528 1 98.94 74 ARG A C 1
ATOM 577 O O . ARG A 1 74 ? 6.629 17.094 -0.775 1 98.94 74 ARG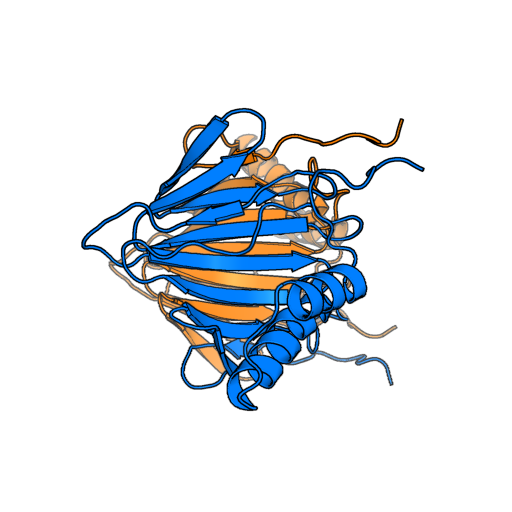 A O 1
ATOM 584 N N . PHE A 1 75 ? 8.422 15.766 -1.187 1 98.94 75 PHE A N 1
ATOM 585 C CA . PHE A 1 75 ? 8.641 15.453 0.222 1 98.94 75 PHE A CA 1
ATOM 586 C C . PHE A 1 75 ? 9.758 16.312 0.797 1 98.94 75 PHE A C 1
ATOM 588 O O . PHE A 1 75 ? 10.836 16.422 0.205 1 98.94 75 PHE A O 1
ATOM 595 N N . LYS A 1 76 ? 9.445 16.922 1.908 1 98.5 76 LYS A N 1
ATOM 596 C CA . LYS A 1 76 ? 10.461 17.656 2.654 1 98.5 76 LYS A CA 1
ATOM 597 C C . LYS A 1 76 ? 11 16.828 3.818 1 98.5 76 LYS A C 1
ATOM 599 O O . LYS A 1 76 ? 10.227 16.234 4.574 1 98.5 76 LYS A O 1
ATOM 604 N N . THR A 1 77 ? 12.266 16.781 3.908 1 97.5 77 THR A N 1
ATOM 605 C CA . THR A 1 77 ? 12.945 16.031 4.957 1 97.5 77 THR A CA 1
ATOM 606 C C . THR A 1 77 ? 14.133 16.828 5.504 1 97.5 77 THR A C 1
ATOM 608 O O . THR A 1 77 ? 14.547 17.828 4.91 1 97.5 77 THR A O 1
ATOM 611 N N . PRO A 1 78 ? 14.664 16.391 6.652 1 94.5 78 PRO A N 1
ATOM 612 C CA . PRO A 1 78 ? 15.859 17.062 7.176 1 94.5 78 PRO A CA 1
ATOM 613 C C . PRO A 1 78 ? 17.031 17.031 6.199 1 94.5 78 PRO A C 1
ATOM 615 O O . PRO A 1 78 ? 17.859 17.938 6.199 1 94.5 78 PRO A O 1
ATOM 618 N N . GLU A 1 79 ? 17.094 16.094 5.359 1 95 79 GLU A N 1
ATOM 619 C CA . GLU A 1 79 ? 18.219 15.93 4.441 1 95 79 GLU A CA 1
ATOM 620 C C . GLU A 1 79 ? 17.984 16.703 3.143 1 95 79 GLU A C 1
ATOM 622 O O . GLU A 1 79 ? 18.906 16.875 2.344 1 95 79 GLU A O 1
ATOM 627 N N . GLY A 1 80 ? 16.828 17.172 2.914 1 97.31 80 GLY A N 1
ATOM 628 C CA . GLY A 1 80 ? 16.516 17.906 1.693 1 97.31 80 GLY A CA 1
ATOM 629 C C . GLY A 1 80 ? 15.18 17.484 1.088 1 97.31 80 GLY A C 1
ATOM 630 O O . GLY A 1 80 ? 14.531 16.562 1.578 1 97.31 80 GLY A O 1
ATOM 631 N N . ASP A 1 81 ? 14.844 18.188 0.048 1 98.56 81 ASP A N 1
ATOM 632 C CA . ASP A 1 81 ? 13.594 17.906 -0.652 1 98.56 81 ASP A CA 1
ATOM 633 C C . ASP A 1 81 ? 13.766 16.75 -1.645 1 98.56 81 ASP A C 1
ATOM 635 O O . ASP A 1 81 ? 14.797 16.656 -2.305 1 98.56 81 ASP A O 1
ATOM 639 N N . LEU A 1 82 ? 12.797 15.938 -1.771 1 98.75 82 LEU A N 1
ATOM 640 C CA . LEU A 1 82 ? 12.703 14.859 -2.754 1 98.75 82 LEU A CA 1
ATOM 641 C C . LEU A 1 82 ? 11.391 14.938 -3.52 1 98.75 82 LEU A C 1
ATOM 643 O O . LEU A 1 82 ? 10.312 14.977 -2.916 1 98.75 82 LEU A O 1
ATOM 647 N N . ASP A 1 83 ? 11.469 14.961 -4.789 1 98.88 83 ASP A N 1
ATOM 648 C CA . ASP A 1 83 ? 10.273 14.922 -5.629 1 98.88 83 ASP A CA 1
ATOM 649 C C . ASP A 1 83 ? 9.977 13.492 -6.074 1 98.88 83 ASP A C 1
ATOM 651 O O . ASP A 1 83 ? 10.797 12.859 -6.738 1 98.88 83 ASP A O 1
ATOM 655 N N . ALA A 1 84 ? 8.875 13.008 -5.684 1 98.88 84 ALA A N 1
ATOM 656 C CA . ALA A 1 84 ? 8.391 11.703 -6.133 1 98.88 84 ALA A CA 1
ATOM 657 C C . ALA A 1 84 ? 7.402 11.859 -7.289 1 98.88 84 ALA A C 1
ATOM 659 O O . ALA A 1 84 ? 6.422 12.602 -7.184 1 98.88 84 ALA A O 1
ATOM 660 N N . LYS A 1 85 ? 7.66 11.141 -8.328 1 98.81 85 LYS A N 1
ATOM 661 C CA . LYS A 1 85 ? 6.816 11.227 -9.523 1 98.81 85 LYS A CA 1
ATOM 662 C C . LYS A 1 85 ? 5.879 10.023 -9.609 1 98.81 85 LYS A C 1
ATOM 664 O O . LYS A 1 85 ? 6.031 9.055 -8.867 1 98.81 85 LYS A O 1
ATOM 669 N N . GLU A 1 86 ? 4.879 10.195 -10.562 1 98.75 86 GLU A N 1
ATOM 670 C CA . GLU A 1 86 ? 3.949 9.102 -10.812 1 98.75 86 GLU A CA 1
ATOM 671 C C . GLU A 1 86 ? 4.691 7.781 -11 1 98.75 86 GLU A C 1
ATOM 673 O O . GLU A 1 86 ? 5.645 7.699 -11.773 1 98.75 86 GLU A O 1
ATOM 678 N N . GLY A 1 87 ? 4.312 6.793 -10.203 1 98.75 87 GLY A N 1
ATOM 679 C CA . GLY A 1 87 ? 4.918 5.473 -10.305 1 98.75 87 GLY A CA 1
ATOM 680 C C . GLY A 1 87 ? 6.031 5.25 -9.297 1 98.75 87 GLY A C 1
ATOM 681 O O . GLY A 1 87 ? 6.539 4.133 -9.164 1 98.75 87 GLY A O 1
ATOM 682 N N . GLU A 1 88 ? 6.43 6.242 -8.594 1 98.94 88 GLU A N 1
ATOM 683 C CA . GLU A 1 88 ? 7.473 6.105 -7.578 1 98.94 88 GLU A CA 1
ATOM 684 C C . GLU A 1 88 ? 6.875 5.984 -6.18 1 98.94 88 GLU A C 1
ATOM 686 O O . GLU A 1 88 ? 5.734 6.395 -5.953 1 98.94 88 GLU A O 1
ATOM 691 N N . LEU A 1 89 ? 7.625 5.309 -5.277 1 98.94 89 LEU A N 1
ATOM 692 C CA . LEU A 1 89 ? 7.188 5.062 -3.906 1 98.94 89 LEU A CA 1
ATOM 693 C C . LEU A 1 89 ? 8.094 5.781 -2.912 1 98.94 89 LEU A C 1
ATOM 695 O O . LEU A 1 89 ? 9.32 5.645 -2.969 1 98.94 89 LEU A O 1
ATOM 699 N N . MET A 1 90 ? 7.539 6.602 -2.051 1 98.94 90 MET A N 1
ATOM 700 C CA . MET A 1 90 ? 8.258 7.113 -0.889 1 98.94 90 MET A CA 1
ATOM 701 C C . MET A 1 90 ? 7.988 6.254 0.343 1 98.94 90 MET A C 1
ATOM 703 O O . MET A 1 90 ? 6.84 6.129 0.775 1 98.94 90 MET A O 1
ATOM 707 N N . VAL A 1 91 ? 8.984 5.625 0.892 1 98.94 91 VAL A N 1
ATOM 708 C CA . VAL A 1 91 ? 8.898 4.855 2.129 1 98.94 91 VAL A CA 1
ATOM 709 C C . VAL A 1 91 ? 9.297 5.734 3.312 1 98.94 91 VAL A C 1
ATOM 711 O O . VAL A 1 91 ? 10.422 6.238 3.363 1 98.94 91 VAL A O 1
ATOM 714 N N . VAL A 1 92 ? 8.391 5.891 4.246 1 98.69 92 VAL A N 1
ATOM 715 C CA . VAL A 1 92 ? 8.625 6.668 5.461 1 98.69 92 VAL A CA 1
ATOM 716 C C . VAL A 1 92 ? 8.57 5.75 6.68 1 98.69 92 VAL A C 1
ATOM 718 O O . VAL A 1 92 ? 7.484 5.418 7.168 1 98.69 92 VAL A O 1
ATOM 721 N N . PRO A 1 93 ? 9.719 5.336 7.219 1 97.19 93 PRO A N 1
ATOM 722 C CA . PRO A 1 93 ? 9.766 4.48 8.406 1 97.19 93 PRO A CA 1
ATOM 723 C C . PRO A 1 93 ? 9.391 5.227 9.688 1 97.19 93 PRO A C 1
ATOM 725 O O . PRO A 1 93 ? 9.352 6.461 9.695 1 97.19 93 PRO A O 1
ATOM 728 N N . PRO A 1 94 ? 9.062 4.402 10.742 1 95.56 94 PRO A N 1
ATOM 729 C CA . PRO A 1 94 ? 8.969 5.082 12.031 1 95.56 94 PRO A CA 1
ATOM 730 C C . PRO A 1 94 ? 10.203 5.922 12.344 1 95.56 94 PRO A C 1
ATOM 732 O O . PRO A 1 94 ? 11.328 5.516 12.039 1 95.56 94 PRO A O 1
ATOM 735 N N . ARG A 1 95 ? 9.953 7.18 12.859 1 94.94 95 ARG A N 1
ATOM 736 C CA . ARG A 1 95 ? 10.984 8.102 13.32 1 94.94 95 ARG A CA 1
ATOM 737 C C . ARG A 1 95 ? 11.508 8.961 12.172 1 94.94 95 ARG A C 1
ATOM 739 O O . ARG A 1 95 ? 12.336 9.852 12.383 1 94.94 95 ARG A O 1
ATOM 746 N N . ALA A 1 96 ? 11.117 8.758 10.984 1 96.88 96 ALA A N 1
ATOM 747 C CA . ALA A 1 96 ? 11.555 9.594 9.875 1 96.88 96 ALA A CA 1
ATOM 748 C C . ALA A 1 96 ? 10.773 10.914 9.844 1 96.88 96 ALA A C 1
ATOM 750 O O . ALA A 1 96 ? 9.547 10.914 9.758 1 96.88 96 ALA A O 1
ATOM 751 N N . ILE A 1 97 ? 11.453 11.969 9.922 1 97.31 97 ILE A N 1
ATOM 752 C CA . ILE A 1 97 ? 10.844 13.297 9.852 1 97.31 97 ILE A CA 1
ATOM 753 C C . ILE A 1 97 ? 10.484 13.633 8.406 1 97.31 97 ILE A C 1
ATOM 755 O O . ILE A 1 97 ? 11.312 13.477 7.504 1 97.31 97 ILE A O 1
ATOM 759 N N . HIS A 1 98 ? 9.258 14.109 8.203 1 98.5 98 HIS A N 1
ATOM 760 C CA . HIS A 1 98 ? 8.836 14.359 6.832 1 98.5 98 HIS A CA 1
ATOM 761 C C . HIS A 1 98 ? 7.59 15.242 6.793 1 98.5 98 HIS A C 1
ATOM 763 O O . HIS A 1 98 ? 6.926 15.43 7.816 1 98.5 98 HIS A O 1
ATOM 769 N N . THR A 1 99 ? 7.352 15.859 5.734 1 98.62 99 THR A N 1
ATOM 770 C CA . THR A 1 99 ? 6.07 16.359 5.246 1 98.62 99 THR A CA 1
ATOM 771 C C . THR A 1 99 ? 6.016 16.312 3.725 1 98.62 99 THR A C 1
ATOM 773 O O . THR A 1 99 ? 6.934 15.805 3.08 1 98.62 99 THR A O 1
ATOM 776 N N . PHE A 1 100 ? 4.875 16.734 3.174 1 98.88 100 PHE A N 1
ATOM 777 C CA . PHE A 1 100 ? 4.758 16.703 1.72 1 98.88 100 PHE A CA 1
ATOM 778 C C . PHE A 1 100 ? 3.936 17.891 1.226 1 98.88 100 PHE A C 1
ATOM 780 O O . PHE A 1 100 ? 3.27 18.562 2.016 1 98.88 100 PHE A O 1
ATOM 787 N N . ALA A 1 101 ? 4.012 18.125 -0.085 1 98.81 101 ALA A N 1
ATOM 788 C CA . ALA A 1 101 ? 3.236 19.156 -0.765 1 98.81 101 ALA A CA 1
ATOM 789 C C . ALA A 1 101 ? 3.125 18.875 -2.258 1 98.81 101 ALA A C 1
ATOM 791 O O . ALA A 1 101 ? 3.902 18.078 -2.803 1 98.81 101 ALA A O 1
ATOM 792 N N . ASN A 1 102 ? 2.08 19.438 -2.893 1 98.94 102 ASN A N 1
ATOM 793 C CA . ASN A 1 102 ? 2.062 19.562 -4.348 1 98.94 102 ASN A CA 1
ATOM 794 C C . ASN A 1 102 ? 2.826 20.797 -4.812 1 98.94 102 ASN A C 1
ATOM 796 O O . ASN A 1 102 ? 2.354 21.922 -4.648 1 98.94 102 ASN A O 1
ATOM 800 N N . PRO A 1 103 ? 3.973 20.531 -5.398 1 98.69 103 PRO A N 1
ATOM 801 C CA . PRO A 1 103 ? 4.785 21.703 -5.766 1 98.69 103 PRO A CA 1
ATOM 802 C C . PRO A 1 103 ? 4.32 22.359 -7.059 1 98.69 103 PRO A C 1
ATOM 804 O O . PRO A 1 103 ? 4.805 23.438 -7.414 1 98.69 103 PRO A O 1
ATOM 807 N N . SER A 1 104 ? 3.473 21.75 -7.824 1 98.75 104 SER A N 1
ATOM 808 C CA . SER A 1 104 ? 2.988 22.312 -9.078 1 98.75 104 SER A CA 1
ATOM 809 C C . SER A 1 104 ? 2.037 23.484 -8.82 1 98.75 104 SER A C 1
ATOM 811 O O . SER A 1 104 ? 1.198 23.422 -7.918 1 98.75 104 SER A O 1
ATOM 813 N N . GLU A 1 105 ? 2.113 24.453 -9.633 1 98 105 GLU A N 1
ATOM 814 C CA . GLU A 1 105 ? 1.216 25.609 -9.523 1 98 105 GLU A CA 1
ATOM 815 C C . GLU A 1 105 ? -0.053 25.391 -10.344 1 98 105 GLU A C 1
ATOM 817 O O . GLU A 1 105 ? -1.024 26.141 -10.203 1 98 105 GLU A O 1
ATOM 822 N N . THR A 1 106 ? -0.08 24.375 -11.156 1 98.56 106 THR A N 1
ATOM 823 C CA . THR A 1 106 ? -1.19 24.266 -12.094 1 98.56 106 THR A CA 1
ATOM 824 C C . THR A 1 106 ? -1.785 22.859 -12.062 1 98.56 106 THR A C 1
ATOM 826 O O . THR A 1 106 ? -2.99 22.688 -12.258 1 98.56 106 THR A O 1
ATOM 829 N N . GLU A 1 107 ? -0.949 21.844 -11.789 1 98.69 107 GLU A N 1
ATOM 830 C CA . GLU A 1 107 ? -1.389 20.453 -11.93 1 98.69 107 GLU A CA 1
ATOM 831 C C . GLU A 1 107 ? -1.713 19.844 -10.578 1 98.69 107 GLU A C 1
ATOM 833 O O . GLU A 1 107 ? -0.947 19.984 -9.617 1 98.69 107 GLU A O 1
ATOM 838 N N . PRO A 1 108 ? -2.871 19.156 -10.5 1 98.88 108 PRO A N 1
ATOM 839 C CA . PRO A 1 108 ? -3.133 18.406 -9.281 1 98.88 108 PRO A CA 1
ATOM 840 C C . PRO A 1 108 ? -2.215 17.188 -9.125 1 98.88 108 PRO A C 1
ATOM 842 O O . PRO A 1 108 ? -1.595 16.75 -10.102 1 98.88 108 PRO A O 1
ATOM 845 N N . ALA A 1 109 ? -2.102 16.75 -7.93 1 98.88 109 ALA A N 1
ATOM 846 C CA . ALA A 1 109 ? -1.345 15.539 -7.625 1 98.88 109 ALA A CA 1
ATOM 847 C C . ALA A 1 109 ? -2.158 14.594 -6.75 1 98.88 109 ALA A C 1
ATOM 849 O O . ALA A 1 109 ? -3.146 15 -6.137 1 98.88 109 ALA A O 1
ATOM 850 N N . GLU A 1 110 ? -1.816 13.312 -6.797 1 98.94 110 GLU A N 1
ATOM 851 C CA . GLU A 1 110 ? -2.475 12.289 -5.992 1 98.94 110 GLU A CA 1
ATOM 852 C C . GLU A 1 110 ? -1.509 11.164 -5.641 1 98.94 110 GLU A C 1
ATOM 854 O O . GLU A 1 110 ? -0.622 10.828 -6.43 1 98.94 110 GLU A O 1
ATOM 859 N N . PHE A 1 111 ? -1.64 10.641 -4.492 1 98.94 111 PHE A N 1
ATOM 860 C CA . PHE A 1 111 ? -0.921 9.422 -4.152 1 98.94 111 PHE A CA 1
ATOM 861 C C . PHE A 1 111 ? -1.853 8.406 -3.496 1 98.94 111 PHE A C 1
ATOM 863 O O . PHE A 1 111 ? -2.926 8.773 -3.012 1 98.94 111 PHE A O 1
ATOM 870 N N . PHE A 1 112 ? -1.53 7.141 -3.594 1 98.94 112 PHE A N 1
ATOM 871 C CA . PHE A 1 112 ? -2.023 6.031 -2.787 1 98.94 112 PHE A CA 1
ATOM 872 C C . PHE A 1 112 ? -1.127 5.801 -1.576 1 98.94 112 PHE A C 1
ATOM 874 O O . PHE A 1 112 ? 0.087 5.633 -1.72 1 98.94 112 PHE A O 1
ATOM 881 N N . MET A 1 113 ? -1.652 5.82 -0.335 1 98.94 113 MET A N 1
ATOM 882 C CA . MET A 1 113 ? -0.861 5.695 0.885 1 98.94 113 MET A CA 1
ATOM 883 C C . MET A 1 113 ? -1.282 4.469 1.685 1 98.94 113 MET A C 1
ATOM 885 O O . MET A 1 113 ? -2.475 4.184 1.809 1 98.94 113 MET A O 1
ATOM 889 N N . THR A 1 114 ? -0.302 3.807 2.234 1 98.94 114 THR A N 1
ATOM 890 C CA . THR A 1 114 ? -0.559 2.77 3.227 1 98.94 114 THR A CA 1
ATOM 891 C C . THR A 1 114 ? 0.021 3.162 4.582 1 98.94 114 THR A C 1
ATOM 893 O O . THR A 1 114 ? 0.958 3.961 4.656 1 98.94 114 THR A O 1
ATOM 896 N N . SER A 1 115 ? -0.544 2.66 5.551 1 98.75 115 SER A N 1
ATOM 897 C CA . SER A 1 115 ? 0.016 2.734 6.898 1 98.75 115 SER A CA 1
ATOM 898 C C . SER A 1 115 ? -0.124 1.403 7.629 1 98.75 115 SER A C 1
ATOM 900 O O . SER A 1 115 ? -1.153 0.733 7.516 1 98.75 115 SER A O 1
ATOM 902 N N . THR A 1 116 ? 0.89 0.973 8.336 1 98.44 116 THR A N 1
ATOM 903 C CA . THR A 1 116 ? 0.793 -0.179 9.227 1 98.44 116 THR A CA 1
ATOM 904 C C . THR A 1 116 ? 0.926 0.251 10.688 1 98.44 116 THR A C 1
ATOM 906 O O . THR A 1 116 ? 1.949 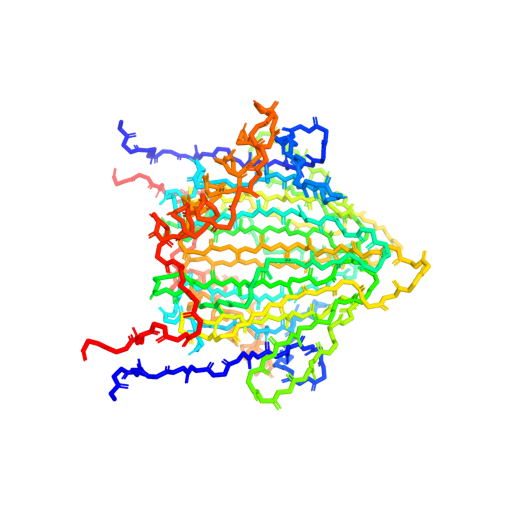0.813 11.078 1 98.44 116 THR A O 1
ATOM 909 N N . PRO A 1 117 ? -0.075 0.089 11.602 1 97.12 117 PRO A N 1
ATOM 910 C CA 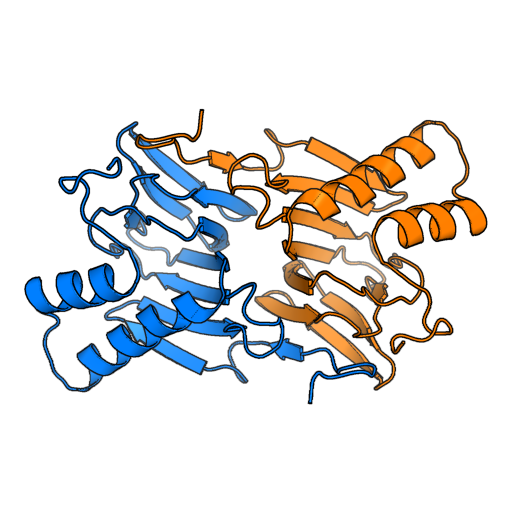. PRO A 1 117 ? -1.294 -0.682 11.344 1 97.12 117 PRO A CA 1
ATOM 911 C C . PRO A 1 117 ? -2.414 0.167 10.75 1 97.12 117 PRO A C 1
ATOM 913 O O . PRO A 1 117 ? -2.184 1.315 10.359 1 97.12 117 PRO A O 1
ATOM 916 N N . GLY A 1 118 ? -3.578 -0.466 10.625 1 97.56 118 GLY A N 1
ATOM 917 C CA . GLY A 1 118 ? -4.695 0.12 9.898 1 97.56 118 GLY A CA 1
ATOM 918 C C . GLY A 1 118 ? -5.426 1.188 10.695 1 97.56 118 GLY A C 1
ATOM 919 O O . GLY A 1 118 ? -6.066 2.068 10.117 1 97.56 118 GLY A O 1
ATOM 920 N N . TYR A 1 119 ? -5.273 1.184 12 1 95.88 119 TYR A N 1
ATOM 921 C CA . TYR A 1 119 ? -6.074 2.088 12.812 1 95.88 119 TYR A CA 1
ATOM 922 C C . TYR A 1 119 ? -5.656 3.537 12.594 1 95.88 119 TYR A C 1
ATOM 924 O O . TYR A 1 119 ? -6.359 4.465 13.008 1 95.88 119 TYR A O 1
ATOM 932 N N . TYR A 1 120 ? -4.543 3.758 11.992 1 98.12 120 TYR A N 1
ATOM 933 C CA . TYR A 1 120 ? -4.109 5.121 11.703 1 98.12 120 TYR A CA 1
ATOM 934 C C . TYR A 1 120 ? -5.109 5.836 10.805 1 98.12 120 TYR A C 1
ATOM 936 O O . TYR A 1 120 ? -5.156 7.066 10.773 1 98.12 120 TYR A O 1
ATOM 944 N N . MET A 1 121 ? -5.938 5.133 10.086 1 98.56 121 MET A N 1
ATOM 945 C CA . MET A 1 121 ? -6.98 5.738 9.258 1 98.56 121 MET A CA 1
ATOM 946 C C . MET A 1 121 ? -7.914 6.594 10.102 1 98.56 121 MET A C 1
ATOM 948 O O . MET A 1 121 ? -8.477 7.578 9.609 1 98.56 121 MET A O 1
ATOM 952 N N . ASP A 1 122 ? -8.016 6.266 11.344 1 98.19 122 ASP A N 1
ATOM 953 C CA . ASP A 1 122 ? -8.898 7.004 12.242 1 98.19 122 ASP A CA 1
ATOM 954 C C . ASP A 1 122 ? -8.391 8.422 12.477 1 98.19 122 ASP A C 1
ATOM 956 O O . ASP A 1 122 ? -9.164 9.32 12.82 1 98.19 122 ASP A O 1
ATOM 960 N N . TYR A 1 123 ? -7.113 8.672 12.383 1 98 123 TYR A N 1
ATOM 961 C CA . TYR A 1 123 ? -6.574 10.023 12.461 1 98 123 TYR A CA 1
ATOM 962 C C . TYR A 1 123 ? -7.25 10.938 11.445 1 98 123 TYR A C 1
ATOM 964 O O . TYR A 1 123 ? -7.707 12.031 11.789 1 98 123 TYR A O 1
ATOM 972 N N . PHE A 1 124 ? -7.363 10.484 10.242 1 98 124 PHE A N 1
ATOM 973 C CA . PHE A 1 124 ? -7.922 11.289 9.172 1 98 124 PHE A CA 1
ATOM 974 C C . PHE A 1 124 ? -9.422 11.492 9.359 1 98 124 PHE A C 1
ATOM 976 O O . PHE A 1 124 ? -9.953 12.562 9.062 1 98 124 PHE A O 1
ATOM 983 N N . ARG A 1 125 ? -10.039 10.43 9.852 1 97.62 125 ARG A N 1
ATOM 984 C CA . ARG A 1 125 ? -11.453 10.57 10.172 1 97.62 125 ARG A CA 1
ATOM 985 C C . ARG A 1 125 ? -11.68 11.648 11.227 1 97.62 125 ARG A C 1
ATOM 987 O O . ARG A 1 125 ? -12.578 12.484 11.086 1 97.62 125 ARG A O 1
ATOM 994 N N . MET A 1 126 ? -10.859 11.617 12.242 1 96.56 126 MET A N 1
ATOM 995 C CA . MET A 1 126 ? -11 12.594 13.32 1 96.56 126 MET A CA 1
ATOM 996 C C . MET A 1 126 ? -10.664 14 12.82 1 96.56 126 MET A C 1
ATOM 998 O O . MET A 1 126 ? -11.328 14.969 13.195 1 96.56 126 MET A O 1
ATOM 1002 N N . MET A 1 127 ? -9.688 14.133 11.992 1 95 127 MET A N 1
ATOM 1003 C CA . MET A 1 127 ? -9.352 15.43 11.406 1 95 127 MET A CA 1
ATOM 1004 C C . MET A 1 127 ? -10.508 15.961 10.57 1 95 127 MET A C 1
ATOM 1006 O O . MET A 1 127 ? -10.883 17.125 10.688 1 95 127 MET A O 1
ATOM 1010 N N . GLY A 1 128 ? -11.062 15.102 9.68 1 94.5 128 GLY A N 1
ATOM 1011 C CA . GLY A 1 128 ? -12.203 15.492 8.867 1 94.5 128 GLY A CA 1
ATOM 1012 C C . GLY A 1 128 ? -13.391 15.945 9.695 1 94.5 128 GLY A C 1
ATOM 1013 O O . GLY A 1 128 ? -14.039 16.953 9.367 1 94.5 128 GLY A O 1
ATOM 1014 N N . LYS A 1 129 ? -13.648 15.227 10.703 1 93.25 129 LYS A N 1
ATOM 1015 C CA . LYS A 1 129 ? -14.766 15.562 11.586 1 93.25 129 LYS A CA 1
ATOM 1016 C C . LYS A 1 129 ? -14.555 16.922 12.25 1 93.25 129 LYS A C 1
ATOM 1018 O O . LYS A 1 129 ? -15.492 17.719 12.359 1 93.25 129 LYS A O 1
ATOM 1023 N N . SER A 1 130 ? -13.352 17.188 12.672 1 91.06 130 SER A N 1
ATOM 1024 C CA . SER A 1 130 ? -13.039 18.453 13.312 1 91.06 130 SER A CA 1
ATOM 1025 C C . SER A 1 130 ? -13.25 19.625 12.352 1 91.06 130 SER A C 1
ATOM 1027 O O . SER A 1 130 ? -13.789 20.656 12.742 1 91.06 130 SER A O 1
ATOM 1029 N N . ILE A 1 131 ? -12.914 19.469 11.141 1 88.25 131 ILE A N 1
ATOM 1030 C CA . ILE A 1 131 ? -13.062 20.516 10.133 1 88.25 131 ILE A CA 1
ATOM 1031 C C . ILE A 1 131 ? -14.539 20.734 9.828 1 88.25 131 ILE A C 1
ATOM 1033 O O . ILE A 1 131 ? -15 21.875 9.703 1 88.25 131 ILE A O 1
ATOM 1037 N N . GLU A 1 132 ? -15.289 19.703 9.672 1 83.88 132 GLU A N 1
ATOM 1038 C CA . GLU A 1 132 ? -16.719 19.781 9.359 1 83.88 132 GLU A CA 1
ATOM 1039 C C . GLU A 1 132 ? -17.484 20.5 10.469 1 83.88 132 GLU A C 1
ATOM 1041 O O . GLU A 1 132 ? -18.453 21.203 10.203 1 83.88 132 GLU A O 1
ATOM 1046 N N . GLU A 1 133 ? -17.094 20.25 11.562 1 82.75 133 GLU A N 1
ATOM 1047 C CA . GLU A 1 133 ? -17.797 20.844 12.695 1 82.75 133 GLU A CA 1
ATOM 1048 C C . GLU A 1 133 ? -17.406 22.312 12.883 1 82.75 133 GLU A C 1
ATOM 1050 O O . GLU A 1 133 ? -17.828 22.953 13.852 1 82.75 133 GLU A O 1
ATOM 1055 N N . GLY A 1 134 ? -16.797 22.781 11.922 1 70.38 134 GLY A N 1
ATOM 1056 C CA . GLY A 1 134 ? -16.516 24.219 11.922 1 70.38 134 GLY A CA 1
ATOM 1057 C C . GLY A 1 134 ? -15.383 24.594 12.852 1 70.38 134 GLY A C 1
ATOM 1058 O O . GLY A 1 134 ? -15.195 25.781 13.148 1 70.38 134 GLY A O 1
ATOM 1059 N N . LYS A 1 135 ? -14.938 23.672 13.383 1 66.31 135 LYS A N 1
ATOM 1060 C CA . LYS A 1 135 ? -13.781 23.953 14.227 1 66.31 135 LYS A CA 1
ATOM 1061 C C . LYS A 1 135 ? -12.547 24.25 13.375 1 66.31 135 LYS A C 1
ATOM 1063 O O . LYS A 1 135 ? -12.227 23.5 12.453 1 66.31 135 LYS A O 1
ATOM 1068 N N . LYS A 1 136 ? -12.297 25.547 13.312 1 67.25 136 LYS A N 1
ATOM 1069 C CA . LYS A 1 136 ? -10.992 25.797 12.703 1 67.25 136 LYS A CA 1
ATOM 1070 C C . LYS A 1 136 ? -9.898 24.984 13.375 1 67.25 136 LYS A C 1
ATOM 1072 O O . LYS A 1 136 ? -9.797 24.953 14.602 1 67.25 136 LYS A O 1
ATOM 1077 N N . LEU A 1 137 ? -9.398 24.094 12.516 1 70.75 137 LEU A N 1
ATOM 1078 C CA . LEU A 1 137 ? -8.305 23.359 13.133 1 70.75 137 LEU A CA 1
ATOM 1079 C C . LEU A 1 137 ? -7.242 24.312 13.672 1 70.75 137 LEU A C 1
ATOM 1081 O O . LEU A 1 137 ? -6.691 25.125 12.922 1 70.75 137 LEU A O 1
ATOM 1085 N N . SER A 1 138 ? -7.344 24.5 15.023 1 79.94 138 SER A N 1
ATOM 1086 C CA . SER A 1 138 ? -6.238 25.25 15.617 1 79.94 138 SER A CA 1
ATOM 1087 C C . SER A 1 138 ? -4.957 24.438 15.633 1 79.94 138 SER A C 1
ATOM 1089 O O . SER A 1 138 ? -4.996 23.203 15.492 1 79.94 138 SER A O 1
ATOM 1091 N N . ARG A 1 139 ? -3.93 25.109 15.625 1 84.88 139 ARG A N 1
ATOM 1092 C CA . ARG A 1 139 ? -2.635 24.453 15.75 1 84.88 139 ARG A CA 1
ATOM 1093 C C . ARG A 1 139 ? -2.617 23.5 16.953 1 84.88 139 ARG A C 1
ATOM 1095 O O . ARG A 1 139 ? -2.047 22.406 16.875 1 84.88 139 ARG A O 1
ATOM 1102 N N . GLU A 1 140 ? -3.219 23.938 17.969 1 85.75 140 GLU A N 1
ATOM 1103 C CA . GLU A 1 140 ? -3.26 23.141 19.188 1 85.75 140 GLU A CA 1
ATOM 1104 C C . GLU A 1 140 ? -4.086 21.859 18.984 1 85.75 140 GLU A C 1
ATOM 1106 O O . GLU A 1 140 ? -3.689 20.781 19.422 1 85.75 140 GLU A O 1
ATOM 1111 N N . ASN A 1 141 ? -5.215 22 18.359 1 88.31 141 ASN A N 1
ATOM 1112 C CA . ASN A 1 141 ? -6.059 20.844 18.094 1 88.31 141 ASN A CA 1
ATOM 1113 C C . ASN A 1 141 ? -5.371 19.844 17.156 1 88.31 141 ASN A C 1
ATOM 1115 O O . ASN A 1 141 ? -5.445 18.641 17.375 1 88.31 141 ASN A O 1
ATOM 1119 N N . THR A 1 142 ? -4.75 20.391 16.203 1 90.94 142 THR A N 1
ATOM 1120 C CA . THR A 1 142 ? -4.016 19.547 15.266 1 90.94 142 THR A CA 1
ATOM 1121 C C . THR A 1 142 ? -2.906 18.781 15.992 1 90.94 142 THR A C 1
ATOM 1123 O O . THR A 1 142 ? -2.768 17.562 15.82 1 90.94 142 THR A O 1
ATOM 1126 N N . ALA A 1 143 ? -2.17 19.484 16.781 1 92.38 143 ALA A N 1
ATOM 1127 C CA . ALA A 1 143 ? -1.09 18.859 17.547 1 92.38 143 ALA A CA 1
ATOM 1128 C C . ALA A 1 143 ? -1.626 17.781 18.469 1 92.38 143 ALA A C 1
ATOM 1130 O O . ALA A 1 143 ? -1.004 16.719 18.625 1 92.38 143 ALA A O 1
ATOM 1131 N N . HIS A 1 144 ? -2.744 18.094 19.094 1 94.44 144 HIS A N 1
ATOM 1132 C CA . HIS A 1 144 ? -3.365 17.125 19.984 1 94.44 144 HIS A CA 1
ATOM 1133 C C . HIS A 1 144 ? -3.77 15.859 19.234 1 94.44 144 HIS A C 1
ATOM 1135 O O . HIS A 1 144 ? -3.453 14.758 19.672 1 94.44 144 HIS A O 1
ATOM 1141 N N . LEU A 1 145 ? -4.441 16.016 18.125 1 95 145 LEU A N 1
ATOM 1142 C CA . LEU A 1 145 ? -4.863 14.859 17.344 1 95 145 LEU A CA 1
ATOM 1143 C C . LEU A 1 145 ? -3.658 14.062 16.859 1 95 145 LEU A C 1
ATOM 1145 O O . LEU A 1 145 ? -3.67 12.828 16.906 1 95 145 LEU A O 1
ATOM 1149 N N . MET A 1 146 ? -2.633 14.758 16.422 1 96.5 146 MET A N 1
ATOM 1150 C CA . MET A 1 146 ? -1.408 14.086 15.984 1 96.5 146 MET A CA 1
ATOM 1151 C C . MET A 1 146 ? -0.819 13.258 17.125 1 96.5 146 MET A C 1
ATOM 1153 O O . MET A 1 146 ? -0.439 12.102 16.922 1 96.5 146 MET A O 1
ATOM 1157 N N . ALA A 1 147 ? -0.803 13.805 18.297 1 95.69 147 ALA A N 1
ATOM 1158 C CA . ALA A 1 147 ? -0.229 13.125 19.453 1 95.69 147 ALA A CA 1
ATOM 1159 C C . ALA A 1 147 ? -1.02 11.867 19.812 1 95.69 147 ALA A C 1
ATOM 1161 O O . ALA A 1 147 ? -0.445 10.867 20.234 1 95.69 147 ALA A O 1
ATOM 1162 N N . LEU A 1 148 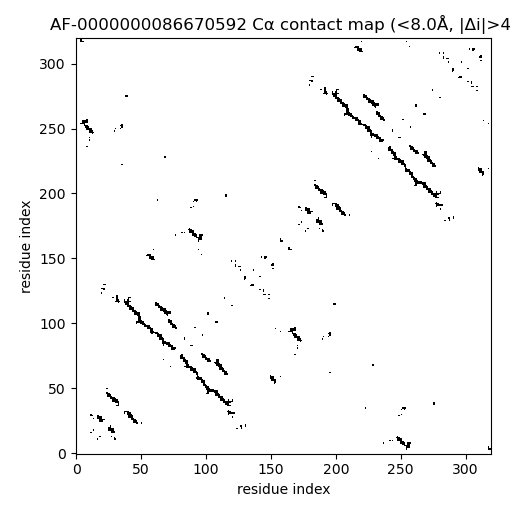? -2.342 11.883 19.656 1 96.75 148 LEU A N 1
ATOM 1163 C CA . LEU A 1 148 ? -3.191 10.734 19.938 1 96.75 148 LEU A CA 1
ATOM 1164 C C . LEU A 1 148 ? -2.787 9.539 19.094 1 96.75 148 LEU A C 1
ATOM 1166 O O . LEU A 1 148 ? -3.082 8.391 19.438 1 96.75 148 LEU A O 1
ATOM 1170 N N . PHE A 1 149 ? -2.061 9.797 18.016 1 97.56 149 PHE A N 1
ATOM 1171 C CA . PHE A 1 149 ? -1.704 8.703 17.109 1 97.56 149 PHE A CA 1
ATOM 1172 C C . PHE A 1 149 ? -0.191 8.562 17 1 97.56 149 PHE A C 1
ATOM 1174 O O . PHE A 1 149 ? 0.325 8.109 15.984 1 97.56 149 PHE A O 1
ATOM 1181 N N . GLY A 1 150 ? 0.54 8.945 18 1 96 150 GLY A N 1
ATOM 1182 C CA . GLY A 1 150 ? 1.982 8.766 18.031 1 96 150 GLY A CA 1
ATOM 1183 C C . GLY A 1 150 ? 2.713 9.594 16.984 1 96 150 GLY A C 1
ATOM 1184 O O . GLY A 1 150 ? 3.734 9.164 16.453 1 96 150 GLY A O 1
ATOM 1185 N N . THR A 1 151 ? 2.254 10.695 16.625 1 96.81 151 THR A N 1
ATOM 1186 C CA . THR A 1 151 ? 2.812 11.617 15.648 1 96.81 151 THR A CA 1
ATOM 1187 C C . THR A 1 151 ? 3.27 12.906 16.328 1 96.81 151 THR A C 1
ATOM 1189 O O . THR A 1 151 ? 2.527 13.5 17.109 1 96.81 151 THR A O 1
ATOM 1192 N N . PHE A 1 152 ? 4.477 13.344 16 1 95.94 152 PHE A N 1
ATOM 1193 C CA . PHE A 1 152 ? 5.09 14.414 16.797 1 95.94 152 PHE A CA 1
ATOM 1194 C C . PHE A 1 152 ? 5.828 15.391 15.883 1 95.94 152 PHE A C 1
ATOM 1196 O O . PHE A 1 152 ? 6.344 15.008 14.836 1 95.94 152 PHE A O 1
ATOM 1203 N N . PRO A 1 153 ? 5.859 16.641 16.359 1 95.44 153 PRO A N 1
ATOM 1204 C CA . PRO A 1 153 ? 6.723 17.578 15.641 1 95.44 153 PRO A CA 1
ATOM 1205 C C . PRO A 1 153 ? 8.203 17.25 15.781 1 95.44 153 PRO A C 1
ATOM 1207 O O . PRO A 1 153 ? 8.586 16.469 16.672 1 95.44 153 PRO A O 1
ATOM 1210 N N . PRO A 1 154 ? 9.016 17.797 14.93 1 94.19 154 PRO A N 1
ATOM 1211 C CA . PRO A 1 154 ? 10.43 17.422 14.883 1 94.19 154 PRO A CA 1
ATOM 1212 C C . PRO A 1 154 ? 11.172 17.734 16.188 1 94.19 154 PRO A C 1
ATOM 1214 O O . PRO A 1 154 ? 12.219 17.141 16.469 1 94.19 154 PRO A O 1
ATOM 1217 N N . ASP A 1 155 ? 10.711 18.641 16.984 1 91.31 155 ASP A N 1
ATOM 1218 C CA . ASP A 1 155 ? 11.438 19.094 18.172 1 91.31 155 ASP A CA 1
ATOM 1219 C C . ASP A 1 155 ? 11.211 18.141 19.344 1 91.31 155 ASP A C 1
ATOM 1221 O O . ASP A 1 155 ? 11.891 18.25 20.375 1 91.31 155 ASP A O 1
ATOM 1225 N N . VAL A 1 156 ? 10.188 17.297 19.266 1 89.69 156 VAL A N 1
ATOM 1226 C CA . VAL A 1 156 ? 9.992 16.25 20.266 1 89.69 156 VAL A CA 1
ATOM 1227 C C . VAL A 1 156 ? 10.992 15.117 20.047 1 89.69 156 VAL A C 1
ATOM 1229 O O . VAL A 1 156 ? 11.141 14.633 18.922 1 89.69 156 VAL A O 1
ATOM 1232 N N . GLU A 1 157 ? 11.625 14.672 21.141 1 84.62 157 GLU A N 1
ATOM 1233 C CA . GLU A 1 157 ? 12.648 13.633 21.031 1 84.62 157 GLU A CA 1
ATOM 1234 C C . GLU A 1 157 ? 12.039 12.297 20.625 1 84.62 157 GLU A C 1
ATOM 1236 O O . GLU A 1 157 ? 11.016 11.883 21.156 1 84.62 157 GLU A O 1
ATOM 1241 N N . SER A 1 158 ? 12.648 11.641 19.734 1 77.44 158 SER A N 1
ATOM 1242 C CA . SER A 1 158 ? 12.18 10.352 19.234 1 77.44 158 SER A CA 1
ATOM 1243 C C . SER A 1 158 ? 12.742 9.203 20.062 1 77.44 158 SER A C 1
ATOM 1245 O O . SER A 1 158 ? 12.266 8.07 19.969 1 77.44 158 SER A O 1
ATOM 1247 N N . GLU A 1 159 ? 13.828 9.508 20.766 1 71.88 159 GLU A N 1
ATOM 1248 C CA . GLU A 1 159 ? 14.445 8.508 21.625 1 71.88 159 GLU A CA 1
ATOM 1249 C C . GLU A 1 159 ? 14.016 8.688 23.078 1 71.88 159 GLU A C 1
ATOM 1251 O O . GLU A 1 159 ? 13.82 9.812 23.531 1 71.88 159 GLU A O 1
ATOM 1256 N N . PRO A 1 160 ? 13.758 7.473 23.781 1 60.5 160 PRO A N 1
ATOM 1257 C CA . PRO A 1 160 ? 13.539 7.684 25.219 1 60.5 160 PRO A CA 1
ATOM 1258 C C . PRO A 1 160 ? 14.742 8.328 25.906 1 60.5 160 PRO A C 1
ATOM 1260 O O . PRO A 1 160 ? 15.875 8.188 25.422 1 60.5 160 PRO A O 1
ATOM 1263 N N . MET B 1 1 ? 21.359 -2.412 17.234 1 49.53 1 MET B N 1
ATOM 1264 C CA . MET B 1 1 ? 20.594 -1.549 18.125 1 49.53 1 MET B CA 1
ATOM 1265 C C . MET B 1 1 ? 19.391 -0.948 17.406 1 49.53 1 MET B C 1
ATOM 1267 O O . MET B 1 1 ? 19.438 -0.714 16.203 1 49.53 1 MET B O 1
ATOM 1271 N N . PRO B 1 2 ? 18.25 -1.025 18.156 1 56.03 2 PRO B N 1
ATOM 1272 C CA . PRO B 1 2 ? 17.141 -0.374 17.469 1 56.03 2 PRO B CA 1
ATOM 1273 C C . PRO B 1 2 ? 17.438 1.075 17.094 1 56.03 2 PRO B C 1
ATOM 1275 O O . PRO B 1 2 ? 18.172 1.76 17.812 1 56.03 2 PRO B O 1
ATOM 1278 N N . LEU B 1 3 ? 17.172 1.521 15.867 1 59.81 3 LEU B N 1
ATOM 1279 C CA . LEU B 1 3 ? 17.312 2.908 15.438 1 59.81 3 LEU B CA 1
ATOM 1280 C C . LEU B 1 3 ? 16.578 3.85 16.391 1 59.81 3 LEU B C 1
ATOM 1282 O O . LEU B 1 3 ? 15.414 3.607 16.734 1 59.81 3 LEU B O 1
ATOM 1286 N N . ARG B 1 4 ? 17.328 4.68 17.078 1 69.62 4 ARG B N 1
ATOM 1287 C CA . ARG B 1 4 ? 16.688 5.531 18.078 1 69.62 4 ARG B CA 1
ATOM 1288 C C . ARG B 1 4 ? 16.562 6.965 17.578 1 69.62 4 ARG B C 1
ATOM 1290 O O . ARG B 1 4 ? 15.82 7.77 18.156 1 69.62 4 ARG B O 1
ATOM 1297 N N . GLY B 1 5 ? 17.203 7.297 16.484 1 74.75 5 GLY B N 1
ATOM 1298 C CA . GLY B 1 5 ? 17.078 8.641 15.93 1 74.75 5 GLY B CA 1
ATOM 1299 C C . GLY B 1 5 ? 16.281 8.68 14.633 1 74.75 5 GLY B C 1
ATOM 1300 O O . GLY B 1 5 ? 15.711 7.664 14.219 1 74.75 5 GLY B O 1
ATOM 1301 N N . PRO B 1 6 ? 16.234 9.961 14.297 1 87.12 6 PRO B N 1
ATOM 1302 C CA . PRO B 1 6 ? 15.531 10.016 13.008 1 87.12 6 PRO B CA 1
ATOM 1303 C C . PRO B 1 6 ? 16.188 9.133 11.953 1 87.12 6 PRO B C 1
ATOM 1305 O O . PRO B 1 6 ? 17.406 8.984 11.93 1 87.12 6 PRO B O 1
ATOM 1308 N N . VAL B 1 7 ? 15.445 8.469 11.312 1 93.44 7 VAL B N 1
ATOM 1309 C CA . VAL B 1 7 ? 15.922 7.625 10.219 1 93.44 7 VAL B CA 1
ATOM 1310 C C . VAL B 1 7 ? 15.547 8.25 8.883 1 93.44 7 VAL B C 1
ATOM 1312 O O . VAL B 1 7 ? 14.625 9.07 8.805 1 93.44 7 VAL B O 1
ATOM 1315 N N . PRO B 1 8 ? 16.297 7.941 7.848 1 95.12 8 PRO B N 1
ATOM 1316 C CA . PRO B 1 8 ? 15.977 8.539 6.547 1 95.12 8 PRO B CA 1
ATOM 1317 C C . PRO B 1 8 ? 14.734 7.922 5.902 1 95.12 8 PRO B C 1
ATOM 1319 O O . PRO B 1 8 ? 14.383 6.781 6.203 1 95.12 8 PRO B O 1
ATOM 1322 N N . VAL B 1 9 ? 14.078 8.734 5.059 1 98.19 9 VAL B N 1
ATOM 1323 C CA . VAL B 1 9 ? 13.07 8.219 4.137 1 98.19 9 VAL B CA 1
ATOM 1324 C C . VAL B 1 9 ? 13.758 7.574 2.932 1 98.19 9 VAL B C 1
ATOM 1326 O O . VAL B 1 9 ? 14.961 7.754 2.727 1 98.19 9 VAL B O 1
ATOM 1329 N N . ARG B 1 10 ? 13 6.824 2.189 1 98.44 10 ARG B N 1
ATOM 1330 C CA . ARG B 1 10 ? 13.562 6.18 1.006 1 98.44 10 ARG B CA 1
ATOM 1331 C C . ARG B 1 10 ? 12.648 6.359 -0.199 1 98.44 10 ARG B C 1
ATOM 1333 O O . ARG B 1 10 ? 11.484 5.949 -0.168 1 98.44 10 ARG B O 1
ATOM 1340 N N . LEU B 1 11 ? 13.195 6.988 -1.267 1 98.81 11 LEU B N 1
ATOM 1341 C CA . LEU B 1 11 ? 12.484 7.086 -2.537 1 98.81 11 LEU B CA 1
ATOM 1342 C C . LEU B 1 11 ? 12.82 5.902 -3.438 1 98.81 11 LEU B C 1
ATOM 1344 O O . LEU B 1 11 ? 13.984 5.668 -3.756 1 98.81 11 LEU B O 1
ATOM 1348 N N . CYS B 1 12 ? 11.805 5.203 -3.818 1 98.75 12 CYS B N 1
ATOM 1349 C CA . CYS B 1 12 ? 11.984 3.984 -4.602 1 98.75 12 CYS B CA 1
ATOM 1350 C C . CYS B 1 12 ? 11.352 4.129 -5.98 1 98.75 12 CYS B C 1
ATOM 1352 O O . CYS B 1 12 ? 10.273 4.695 -6.117 1 98.75 12 CYS B O 1
ATOM 1354 N N . ASN B 1 13 ? 12.016 3.643 -6.988 1 98.06 13 ASN B N 1
ATOM 1355 C CA . ASN B 1 13 ? 11.539 3.549 -8.359 1 98.06 13 ASN B CA 1
ATOM 1356 C C . ASN B 1 13 ? 12.148 2.354 -9.086 1 98.06 13 ASN B C 1
ATOM 1358 O O . ASN B 1 13 ? 12.922 1.592 -8.5 1 98.06 13 ASN B O 1
ATOM 1362 N N . LYS B 1 14 ? 11.789 2.195 -10.352 1 97.94 14 LYS B N 1
ATOM 1363 C CA . LYS B 1 14 ? 12.172 1 -11.094 1 97.94 14 LYS B CA 1
ATOM 1364 C C . LYS B 1 14 ? 13.672 0.982 -11.383 1 97.94 14 LYS B C 1
ATOM 1366 O O . LYS B 1 14 ? 14.242 -0.071 -11.68 1 97.94 14 LYS B O 1
ATOM 1371 N N . GLU B 1 15 ? 14.344 2.098 -11.234 1 97.81 15 GLU B N 1
ATOM 1372 C CA . GLU B 1 15 ? 15.766 2.186 -11.539 1 97.81 15 GLU B CA 1
ATOM 1373 C C . GLU B 1 15 ? 16.609 1.864 -10.312 1 97.81 15 GLU B C 1
ATOM 1375 O O . GLU B 1 15 ? 17.75 1.39 -10.438 1 97.81 15 GLU B O 1
ATOM 1380 N N . ASN B 1 16 ? 16.094 2.072 -9.109 1 98.06 16 ASN B N 1
ATOM 1381 C CA . ASN B 1 16 ? 16.953 1.953 -7.941 1 98.06 16 ASN B CA 1
ATOM 1382 C C . ASN B 1 16 ? 16.5 0.812 -7.031 1 98.06 16 ASN B C 1
ATOM 1384 O O . ASN B 1 16 ? 16.922 0.734 -5.875 1 98.06 16 ASN B O 1
ATOM 1388 N N . THR B 1 17 ? 15.578 -0.023 -7.566 1 98.12 17 THR B N 1
ATOM 1389 C CA . THR B 1 17 ? 15.102 -1.141 -6.758 1 98.12 17 THR B CA 1
ATOM 1390 C C . THR B 1 17 ? 15.352 -2.467 -7.473 1 98.12 17 THR B C 1
ATOM 1392 O O . THR B 1 17 ? 15.797 -2.486 -8.625 1 98.12 17 THR B O 1
ATOM 1395 N N . GLU B 1 18 ? 15.102 -3.553 -6.727 1 97.62 18 GLU B N 1
ATOM 1396 C CA . GLU B 1 18 ? 15.328 -4.906 -7.223 1 97.62 18 GLU B CA 1
ATOM 1397 C C . GLU B 1 18 ? 14.297 -5.285 -8.281 1 97.62 18 GLU B C 1
ATOM 1399 O O . GLU B 1 18 ? 13.094 -5.094 -8.086 1 97.62 18 GLU B O 1
ATOM 1404 N N . LYS B 1 19 ? 14.828 -5.785 -9.43 1 98.19 19 LYS B N 1
ATOM 1405 C CA . LYS B 1 19 ? 13.977 -6.293 -10.5 1 98.19 19 LYS B CA 1
ATOM 1406 C C . LYS B 1 19 ? 13.961 -7.82 -10.516 1 98.19 19 LYS B C 1
ATOM 1408 O O . LYS B 1 19 ? 15.016 -8.461 -10.453 1 98.19 19 LYS B O 1
ATOM 1413 N N . LEU B 1 20 ? 12.797 -8.438 -10.555 1 98 20 LEU B N 1
ATOM 1414 C CA . LEU B 1 20 ? 12.594 -9.875 -10.695 1 98 20 LEU B CA 1
ATOM 1415 C C . LEU B 1 20 ? 11.781 -10.188 -11.945 1 98 20 LEU B C 1
ATOM 1417 O O . LEU B 1 20 ? 10.875 -9.43 -12.312 1 98 20 LEU B O 1
ATOM 1421 N N . VAL B 1 21 ? 12.086 -11.312 -12.516 1 95.94 21 VAL B N 1
ATOM 1422 C CA . VAL B 1 21 ? 11.352 -11.797 -13.672 1 95.94 21 VAL B CA 1
ATOM 1423 C C . VAL B 1 21 ? 10.711 -13.148 -13.352 1 95.94 21 VAL B C 1
ATOM 1425 O O . VAL B 1 21 ? 11.414 -14.109 -13.008 1 95.94 21 VAL B O 1
ATOM 1428 N N . LEU B 1 22 ? 9.383 -13.195 -13.43 1 94.25 22 LEU B N 1
ATOM 1429 C CA . LEU B 1 22 ? 8.602 -14.414 -13.219 1 94.25 22 LEU B CA 1
ATOM 1430 C C . LEU B 1 22 ? 7.848 -14.797 -14.484 1 94.25 22 LEU B C 1
ATOM 1432 O O . LEU B 1 22 ? 6.688 -14.43 -14.656 1 94.25 22 LEU B O 1
ATOM 1436 N N . GLY B 1 23 ? 8.531 -15.641 -15.297 1 91.88 23 GLY B N 1
ATOM 1437 C CA . GLY B 1 23 ? 7.949 -15.867 -16.609 1 91.88 23 GLY B CA 1
ATOM 1438 C C . GLY B 1 23 ? 7.762 -14.586 -17.406 1 91.88 23 GLY B C 1
ATOM 1439 O O . GLY B 1 23 ? 8.719 -13.836 -17.625 1 91.88 23 GLY B O 1
ATOM 1440 N N . PRO B 1 24 ? 6.551 -14.414 -17.812 1 95.62 24 PRO B N 1
ATOM 1441 C CA . PRO B 1 24 ? 6.297 -13.195 -18.578 1 95.62 24 PRO B CA 1
ATOM 1442 C C . PRO B 1 24 ? 6.125 -11.961 -17.703 1 95.62 24 PRO B C 1
ATOM 1444 O O . PRO B 1 24 ? 6.059 -10.836 -18.203 1 95.62 24 PRO B O 1
ATOM 1447 N N . MET B 1 25 ? 6.055 -12.148 -16.438 1 97.62 25 MET B N 1
ATOM 1448 C CA . MET B 1 25 ? 5.77 -11.047 -15.523 1 97.62 25 MET B CA 1
ATOM 1449 C C . MET B 1 25 ? 7.062 -10.406 -15.023 1 97.62 25 MET B C 1
ATOM 1451 O O . MET B 1 25 ? 8.086 -11.078 -14.898 1 97.62 25 MET B O 1
ATOM 1455 N N . THR B 1 26 ? 7.023 -9.148 -14.789 1 98.38 26 THR B N 1
ATOM 1456 C CA . THR B 1 26 ? 8.133 -8.398 -14.227 1 98.38 26 THR B CA 1
ATOM 1457 C C . THR B 1 26 ? 7.734 -7.754 -12.898 1 98.38 26 THR B C 1
ATOM 1459 O O . THR B 1 26 ? 6.672 -7.137 -12.797 1 98.38 26 THR B O 1
ATOM 1462 N N . ILE B 1 27 ? 8.602 -7.93 -11.938 1 98.75 27 ILE B N 1
ATOM 1463 C CA . ILE B 1 27 ? 8.359 -7.395 -10.602 1 98.75 27 ILE B CA 1
ATOM 1464 C C . ILE B 1 27 ? 9.477 -6.426 -10.219 1 98.75 27 ILE B C 1
ATOM 1466 O O . ILE B 1 27 ? 10.656 -6.691 -10.484 1 98.75 27 ILE B O 1
ATOM 1470 N N . TYR B 1 28 ? 9.125 -5.285 -9.664 1 98.88 28 TYR B N 1
ATOM 1471 C CA . TYR B 1 28 ? 10.07 -4.434 -8.953 1 98.88 28 TYR B CA 1
ATOM 1472 C C . TYR B 1 28 ? 9.734 -4.375 -7.465 1 98.88 28 TYR B C 1
ATOM 1474 O O . TYR B 1 28 ? 8.633 -3.98 -7.086 1 98.88 28 TYR B O 1
ATOM 1482 N N . ILE B 1 29 ? 10.633 -4.816 -6.586 1 98.88 29 ILE B N 1
ATOM 1483 C CA . ILE B 1 29 ? 10.438 -4.789 -5.141 1 98.88 29 ILE B CA 1
ATOM 1484 C C . ILE B 1 29 ? 10.883 -3.438 -4.582 1 98.88 29 ILE B C 1
ATOM 1486 O O . ILE B 1 29 ? 12.078 -3.152 -4.504 1 98.88 29 ILE B O 1
ATOM 1490 N N . TYR B 1 30 ? 9.953 -2.66 -4.156 1 98.88 30 TYR B N 1
ATOM 1491 C CA . TYR B 1 30 ? 10.219 -1.309 -3.676 1 98.88 30 TYR B CA 1
ATOM 1492 C C . TYR B 1 30 ? 10.578 -1.316 -2.195 1 98.88 30 TYR B C 1
ATOM 1494 O O . TYR B 1 30 ? 11.523 -0.645 -1.774 1 98.88 30 TYR B O 1
ATOM 1502 N N . GLU B 1 31 ? 9.906 -2.025 -1.372 1 98.75 31 GLU B N 1
ATOM 1503 C CA . GLU B 1 31 ? 10.102 -2.199 0.064 1 98.75 31 GLU B CA 1
ATOM 1504 C C . GLU B 1 31 ? 9.906 -3.656 0.476 1 98.75 31 GLU B C 1
ATOM 1506 O O . GLU B 1 31 ? 8.938 -4.297 0.064 1 98.75 31 GLU B O 1
ATOM 1511 N N . ASP B 1 32 ? 10.82 -4.203 1.238 1 98.5 32 ASP B N 1
ATOM 1512 C CA . ASP B 1 32 ? 10.742 -5.617 1.591 1 98.5 32 ASP B CA 1
ATOM 1513 C C . ASP B 1 32 ? 10.742 -5.805 3.105 1 98.5 32 ASP B C 1
ATOM 1515 O O . ASP B 1 32 ? 11.047 -6.891 3.602 1 98.5 32 ASP B O 1
ATOM 1519 N N . GLY B 1 33 ? 10.492 -4.836 3.797 1 97.94 33 GLY B N 1
ATOM 1520 C CA . GLY B 1 33 ? 10.5 -4.883 5.25 1 97.94 33 GLY B CA 1
ATOM 1521 C C . GLY B 1 33 ? 11.766 -4.316 5.859 1 97.94 33 GLY B C 1
ATOM 1522 O O . GLY B 1 33 ? 11.82 -4.051 7.062 1 97.94 33 GLY B O 1
ATOM 1523 N N . THR B 1 34 ? 12.781 -4.023 5.078 1 96.62 34 THR B N 1
ATOM 1524 C CA . THR B 1 34 ? 14.086 -3.57 5.539 1 96.62 34 THR B CA 1
ATOM 1525 C C . THR B 1 34 ? 13.969 -2.254 6.301 1 96.62 34 THR B C 1
ATOM 1527 O O . THR B 1 34 ? 14.656 -2.047 7.305 1 96.62 34 THR B O 1
ATOM 1530 N N . ASN B 1 35 ? 13.078 -1.42 5.906 1 95.94 35 ASN B N 1
ATOM 1531 C CA . ASN B 1 35 ? 13.008 -0.083 6.484 1 95.94 35 ASN B CA 1
ATOM 1532 C C . ASN B 1 35 ? 11.82 0.053 7.434 1 95.94 35 ASN B C 1
ATOM 1534 O O . ASN B 1 35 ? 11.664 1.075 8.102 1 95.94 35 ASN B O 1
ATOM 1538 N N . THR B 1 36 ? 10.969 -0.941 7.488 1 96.81 36 THR B N 1
ATOM 1539 C CA . THR B 1 36 ? 9.68 -0.773 8.156 1 96.81 36 THR B CA 1
ATOM 1540 C C . THR B 1 36 ? 9.492 -1.829 9.242 1 96.81 36 THR B C 1
ATOM 1542 O O . THR B 1 36 ? 8.383 -2.326 9.445 1 96.81 36 THR B O 1
ATOM 1545 N N . ASP B 1 37 ? 10.609 -2.303 9.867 1 94.12 37 ASP B N 1
ATOM 1546 C CA . ASP B 1 37 ? 10.555 -3.328 10.906 1 94.12 37 ASP B CA 1
ATOM 1547 C C . ASP B 1 37 ? 9.773 -4.551 10.422 1 94.12 37 ASP B C 1
ATOM 1549 O O . ASP B 1 37 ? 9 -5.137 11.188 1 94.12 37 ASP B O 1
ATOM 1553 N N . ASN B 1 38 ? 9.805 -4.801 9.203 1 97 38 ASN B N 1
ATOM 1554 C CA . ASN B 1 38 ? 9.242 -5.949 8.508 1 97 38 ASN B CA 1
ATOM 1555 C C . ASN B 1 38 ? 7.715 -5.891 8.477 1 97 38 ASN B C 1
ATOM 1557 O O . ASN B 1 38 ? 7.055 -6.91 8.273 1 97 38 ASN B O 1
ATOM 1561 N N . ARG B 1 39 ? 7.098 -4.789 8.664 1 97.81 39 ARG B N 1
ATOM 1562 C CA . ARG B 1 39 ? 5.648 -4.703 8.789 1 97.81 39 ARG B CA 1
ATOM 1563 C C . ARG B 1 39 ? 4.977 -4.711 7.422 1 97.81 39 ARG B C 1
ATOM 1565 O O . ARG B 1 39 ? 3.795 -5.043 7.305 1 97.81 39 ARG B O 1
ATOM 1572 N N . ILE B 1 40 ? 5.809 -4.312 6.367 1 98.75 40 ILE B N 1
ATOM 1573 C CA . ILE B 1 40 ? 5.117 -4.207 5.086 1 98.75 40 ILE B CA 1
ATOM 1574 C C . ILE B 1 40 ? 6.094 -4.48 3.945 1 98.75 40 ILE B C 1
ATOM 1576 O O . ILE B 1 40 ? 7.266 -4.109 4.023 1 98.75 40 ILE B O 1
ATOM 1580 N N . GLY B 1 41 ? 5.648 -5.207 2.92 1 98.81 41 GLY B N 1
ATOM 1581 C CA . GLY B 1 41 ? 6.27 -5.285 1.608 1 98.81 41 GLY B CA 1
ATOM 1582 C C . GLY B 1 41 ? 5.527 -4.5 0.546 1 98.81 41 GLY B C 1
ATOM 1583 O O . GLY B 1 41 ? 4.297 -4.422 0.574 1 98.81 41 GLY B O 1
ATOM 1584 N N . CYS B 1 42 ? 6.238 -3.895 -0.404 1 98.94 42 CYS B N 1
ATOM 1585 C CA . CYS B 1 42 ? 5.68 -3.152 -1.53 1 98.94 42 CYS B CA 1
ATOM 1586 C C . CYS B 1 42 ? 6.371 -3.539 -2.832 1 98.94 42 CYS B C 1
ATOM 1588 O O . CYS B 1 42 ? 7.598 -3.639 -2.883 1 98.94 42 CYS B O 1
ATOM 1590 N N . MET B 1 43 ? 5.547 -3.699 -3.846 1 98.94 43 MET B N 1
ATOM 1591 C CA . MET B 1 43 ? 6.109 -4.027 -5.152 1 98.94 43 MET B CA 1
ATOM 1592 C C . MET B 1 43 ? 5.172 -3.6 -6.273 1 98.94 43 MET B C 1
ATOM 1594 O O . MET B 1 43 ? 3.986 -3.355 -6.039 1 98.94 43 MET B O 1
ATOM 1598 N N . THR B 1 44 ? 5.691 -3.449 -7.48 1 98.94 44 THR B N 1
ATOM 1599 C CA . THR B 1 44 ? 4.879 -3.422 -8.688 1 98.94 44 THR B CA 1
ATOM 1600 C C . THR B 1 44 ? 5.02 -4.727 -9.469 1 98.94 44 THR B C 1
ATOM 1602 O O . THR B 1 44 ? 6.059 -5.383 -9.398 1 98.94 44 THR B O 1
ATOM 1605 N N . LEU B 1 45 ? 4.02 -5.117 -10.125 1 98.88 45 LEU B N 1
ATOM 1606 C CA . LEU B 1 45 ? 4.023 -6.289 -10.992 1 98.88 45 LEU B CA 1
ATOM 1607 C C . LEU B 1 45 ? 3.342 -5.984 -12.32 1 98.88 45 LEU B C 1
ATOM 1609 O O . LEU B 1 45 ? 2.18 -5.57 -12.344 1 98.88 45 LEU B O 1
ATOM 1613 N N . GLY B 1 46 ? 4.043 -6.09 -13.352 1 98.81 46 GLY B N 1
ATOM 1614 C CA . GLY B 1 46 ? 3.521 -5.93 -14.703 1 98.81 46 GLY B CA 1
ATOM 1615 C C . GLY B 1 46 ? 3.115 -7.246 -15.344 1 98.81 46 GLY B C 1
ATOM 1616 O O . GLY B 1 46 ? 3.84 -8.234 -15.25 1 98.81 46 GLY B O 1
ATOM 1617 N N . LEU B 1 47 ? 1.988 -7.223 -16 1 98.75 47 LEU B N 1
ATOM 1618 C CA . LEU B 1 47 ? 1.419 -8.383 -16.688 1 98.75 47 LEU B CA 1
ATOM 1619 C C . LEU B 1 47 ? 1.2 -8.094 -18.172 1 98.75 47 LEU B C 1
ATOM 1621 O O . LEU B 1 47 ? 0.39 -7.23 -18.516 1 98.75 47 LEU B O 1
ATOM 1625 N N . PRO B 1 48 ? 1.846 -8.852 -19.062 1 98.69 48 PRO B N 1
ATOM 1626 C CA . PRO B 1 48 ? 1.493 -8.75 -20.469 1 98.69 48 PRO B CA 1
ATOM 1627 C C . PRO B 1 48 ? 0.06 -9.195 -20.766 1 98.69 48 PRO B C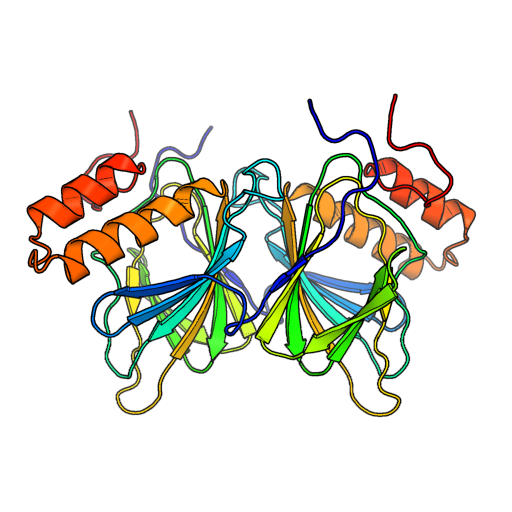 1
ATOM 1629 O O . PRO B 1 48 ? -0.585 -9.805 -19.906 1 98.69 48 PRO B O 1
ATOM 1632 N N . PRO B 1 49 ? -0.397 -8.859 -22 1 98.81 49 PRO B N 1
ATOM 1633 C CA . PRO B 1 49 ? -1.751 -9.281 -22.375 1 98.81 49 PRO B CA 1
ATOM 1634 C C . PRO B 1 49 ? -1.955 -10.789 -22.266 1 98.81 49 PRO B C 1
ATOM 1636 O O . PRO B 1 49 ? -1.07 -11.57 -22.625 1 98.81 49 PRO B O 1
ATOM 1639 N N . GLY B 1 50 ? -3.006 -11.172 -21.656 1 98.5 50 GLY B N 1
ATOM 1640 C CA . GLY B 1 50 ? -3.424 -12.562 -21.609 1 98.5 50 GLY B CA 1
ATOM 1641 C C . GLY B 1 50 ? -2.682 -13.367 -20.547 1 98.5 50 GLY B C 1
ATOM 1642 O O . GLY B 1 50 ? -2.867 -14.586 -20.453 1 98.5 50 GLY B O 1
ATOM 1643 N N . THR B 1 51 ? -1.9 -12.734 -19.766 1 98.25 51 THR B N 1
ATOM 1644 C CA . THR B 1 51 ? -1.047 -13.438 -18.812 1 98.25 51 THR B CA 1
ATOM 1645 C C . THR B 1 51 ? -1.829 -13.812 -17.562 1 98.25 51 THR B C 1
ATOM 1647 O O . THR B 1 51 ? -2.547 -12.984 -17 1 98.25 51 THR B O 1
ATOM 1650 N N . SER B 1 52 ? -1.703 -15.078 -17.156 1 97.31 52 SER B N 1
ATOM 1651 C CA . SER B 1 52 ? -2.285 -15.547 -15.898 1 97.31 52 SER B CA 1
ATOM 1652 C C . SER B 1 52 ? -1.28 -15.461 -14.75 1 97.31 52 SER B C 1
ATOM 1654 O O . SER B 1 52 ? -0.094 -15.734 -14.938 1 97.31 52 SER B O 1
ATOM 1656 N N . GLY B 1 53 ? -1.835 -15.109 -13.578 1 96.31 53 GLY B N 1
ATOM 1657 C CA . GLY B 1 53 ? -1.038 -15.117 -12.359 1 96.31 53 GLY B CA 1
ATOM 1658 C C . GLY B 1 53 ? -0.826 -16.5 -11.797 1 96.31 53 GLY B C 1
ATOM 1659 O O . GLY B 1 53 ? -0.705 -17.469 -12.547 1 96.31 53 GLY B O 1
ATOM 1660 N N . PRO B 1 54 ? -0.685 -16.641 -10.492 1 95.88 54 PRO B N 1
ATOM 1661 C CA . PRO B 1 54 ? -0.427 -17.922 -9.844 1 95.88 54 PRO B CA 1
ATOM 1662 C C . PRO B 1 54 ? -1.646 -18.844 -9.844 1 95.88 54 PRO B C 1
ATOM 1664 O O . PRO B 1 54 ? -2.748 -18.406 -10.195 1 95.88 54 PRO B O 1
ATOM 1667 N N . PRO B 1 55 ? -1.407 -20.109 -9.523 1 95.69 55 PRO B N 1
ATOM 1668 C CA . PRO B 1 55 ? -2.592 -20.938 -9.297 1 95.69 55 PRO B CA 1
ATOM 1669 C C . PRO B 1 55 ? -3.52 -20.359 -8.227 1 95.69 55 PRO B C 1
ATOM 1671 O O . PRO B 1 55 ? -3.08 -19.594 -7.375 1 95.69 55 PRO B O 1
ATOM 1674 N N . MET B 1 56 ? -4.777 -20.719 -8.289 1 97.06 56 MET B N 1
ATOM 1675 C CA . MET B 1 56 ? -5.758 -20.359 -7.27 1 97.06 56 MET B CA 1
ATOM 1676 C C . MET B 1 56 ? -5.266 -20.734 -5.879 1 97.06 56 MET B C 1
ATOM 1678 O O . MET B 1 56 ? -4.785 -21.859 -5.664 1 97.06 56 MET B O 1
ATOM 1682 N N . HIS B 1 57 ? -5.355 -19.781 -4.891 1 97.62 57 HIS B N 1
ATOM 1683 C CA . HIS B 1 57 ? -4.746 -20.031 -3.588 1 97.62 57 HIS B CA 1
ATOM 1684 C C . HIS B 1 57 ? -5.359 -19.125 -2.516 1 97.62 57 HIS B C 1
ATOM 1686 O O . HIS B 1 57 ? -6.242 -18.312 -2.809 1 97.62 57 HIS B O 1
ATOM 1692 N N . TRP B 1 58 ? -4.969 -19.375 -1.261 1 96.69 58 TRP B N 1
ATOM 1693 C CA . TRP B 1 58 ? -5.23 -18.5 -0.124 1 96.69 58 TRP B CA 1
ATOM 1694 C C . TRP B 1 58 ? -4.031 -18.453 0.818 1 96.69 58 TRP B C 1
ATOM 1696 O O . TRP B 1 58 ? -3.129 -19.297 0.724 1 96.69 58 TRP B O 1
ATOM 1706 N N . HIS B 1 59 ? -3.949 -17.375 1.613 1 96.81 59 HIS B N 1
ATOM 1707 C CA . HIS B 1 59 ? -2.873 -17.141 2.572 1 96.81 59 HIS B CA 1
ATOM 1708 C C . HIS B 1 59 ? -3.363 -17.328 4.004 1 96.81 59 HIS B C 1
ATOM 1710 O O . HIS B 1 59 ? -4.43 -16.828 4.367 1 96.81 59 HIS B O 1
ATOM 1716 N N . ARG B 1 60 ? -2.549 -17.922 4.852 1 94 60 ARG B N 1
ATOM 1717 C CA . ARG B 1 60 ? -2.957 -18.141 6.234 1 94 60 ARG B CA 1
ATOM 1718 C C . ARG B 1 60 ? -2.664 -16.922 7.098 1 94 60 ARG B C 1
ATOM 1720 O O . ARG B 1 60 ? -3.424 -16.609 8.016 1 94 60 ARG B O 1
ATOM 1727 N N . PHE B 1 61 ? -1.552 -16.219 6.758 1 92.56 61 PHE B N 1
ATOM 1728 C CA . PHE B 1 61 ? -1.048 -15.297 7.77 1 92.56 61 PHE B CA 1
ATOM 1729 C C . PHE B 1 61 ? -0.989 -13.875 7.223 1 92.56 61 PHE B C 1
ATOM 1731 O O . PHE B 1 61 ? -0.855 -12.914 7.984 1 92.56 61 PHE B O 1
ATOM 1738 N N . HIS B 1 62 ? -0.967 -13.68 5.898 1 96.5 62 HIS B N 1
ATOM 1739 C CA . HIS B 1 62 ? -0.721 -12.336 5.391 1 96.5 62 HIS B CA 1
ATOM 1740 C C . HIS B 1 62 ? -1.852 -11.875 4.477 1 96.5 62 HIS B C 1
ATOM 1742 O O . HIS B 1 62 ? -2.529 -12.703 3.857 1 96.5 62 HIS B O 1
ATOM 1748 N N . ASP B 1 63 ? -2.109 -10.594 4.484 1 98.19 63 ASP B N 1
ATOM 1749 C CA . ASP B 1 63 ? -2.996 -9.938 3.533 1 98.19 63 ASP B CA 1
ATOM 1750 C C . ASP B 1 63 ? -2.223 -9.461 2.305 1 98.19 63 ASP B C 1
ATOM 1752 O O . ASP B 1 63 ? -0.996 -9.352 2.338 1 98.19 63 ASP B O 1
ATOM 1756 N N . GLU B 1 64 ? -2.914 -9.242 1.262 1 98.75 64 GLU B N 1
ATOM 1757 C CA . GLU B 1 64 ? -2.436 -8.578 0.054 1 98.75 64 GLU B CA 1
ATOM 1758 C C . GLU B 1 64 ? -3.404 -7.496 -0.401 1 98.75 64 GLU B C 1
ATOM 1760 O O . GLU B 1 64 ? -4.617 -7.719 -0.452 1 98.75 64 GLU B O 1
ATOM 1765 N N . CYS B 1 65 ? -2.93 -6.332 -0.661 1 98.94 65 CYS B N 1
ATOM 1766 C CA . CYS B 1 65 ? -3.697 -5.262 -1.285 1 98.94 65 CYS B CA 1
ATOM 1767 C C . CYS B 1 65 ? -3.131 -4.91 -2.656 1 98.94 65 CYS B C 1
ATOM 1769 O O . CYS B 1 65 ? -1.941 -4.613 -2.785 1 98.94 65 CYS B O 1
ATOM 1771 N N . PHE B 1 66 ? -4 -4.996 -3.691 1 98.94 66 PHE B N 1
ATOM 1772 C CA . PHE B 1 66 ? -3.602 -4.762 -5.074 1 98.94 66 PHE B CA 1
ATOM 1773 C C . PHE B 1 66 ? -4.207 -3.467 -5.602 1 98.94 66 PHE B C 1
ATOM 1775 O O . PHE B 1 66 ? -5.402 -3.406 -5.895 1 98.94 66 PHE B O 1
ATOM 1782 N N . PHE B 1 67 ? -3.4 -2.432 -5.727 1 99 67 PHE B N 1
ATOM 1783 C CA . PHE B 1 67 ? -3.828 -1.175 -6.328 1 99 67 PHE B CA 1
ATOM 1784 C C . PHE B 1 67 ? -3.486 -1.144 -7.812 1 99 67 PHE B C 1
ATOM 1786 O O . PHE B 1 67 ? -2.312 -1.093 -8.188 1 99 67 PHE B O 1
ATOM 1793 N N . VAL B 1 68 ? -4.508 -1.139 -8.688 1 99 68 VAL B N 1
ATOM 1794 C CA . VAL B 1 68 ? -4.277 -1.224 -10.125 1 99 68 VAL B CA 1
ATOM 1795 C C . VAL B 1 68 ? -3.766 0.117 -10.641 1 99 68 VAL B C 1
ATOM 1797 O O . VAL B 1 68 ? -4.398 1.155 -10.43 1 99 68 VAL B O 1
ATOM 1800 N N . THR B 1 69 ? -2.623 0.06 -11.32 1 98.88 69 THR B N 1
ATOM 1801 C CA . THR B 1 69 ? -1.979 1.29 -11.773 1 98.88 69 THR B CA 1
ATOM 1802 C C . THR B 1 69 ? -2.064 1.424 -13.289 1 98.88 69 THR B C 1
ATOM 1804 O O . THR B 1 69 ? -1.837 2.506 -13.836 1 98.88 69 THR B O 1
ATOM 1807 N N . LYS B 1 70 ? -2.275 0.414 -13.953 1 98.75 70 LYS B N 1
ATOM 1808 C CA . LYS B 1 70 ? -2.426 0.4 -15.398 1 98.75 70 LYS B CA 1
ATOM 1809 C C . LYS B 1 70 ? -3.357 -0.725 -15.844 1 98.75 70 LYS B C 1
ATOM 1811 O O . LYS B 1 70 ? -3.252 -1.854 -15.359 1 98.75 70 LYS B O 1
ATOM 1816 N N . GLY B 1 71 ? -4.242 -0.416 -16.828 1 98.75 71 GLY B N 1
ATOM 1817 C CA . GLY B 1 71 ? -5.09 -1.436 -17.422 1 98.75 71 GLY B CA 1
ATOM 1818 C C . GLY B 1 71 ? -6.125 -1.986 -16.453 1 98.75 71 GLY B C 1
ATOM 1819 O O . GLY B 1 71 ? -6.703 -1.24 -15.656 1 98.75 71 GLY B O 1
ATOM 1820 N N . THR B 1 72 ? -6.496 -3.26 -16.719 1 98.88 72 THR B N 1
ATOM 1821 C CA . THR B 1 72 ? -7.484 -3.994 -15.938 1 98.88 72 THR B CA 1
ATOM 1822 C C . THR B 1 72 ? -6.918 -5.328 -15.461 1 98.88 72 THR B C 1
ATOM 1824 O O . THR B 1 72 ? -6.238 -6.023 -16.219 1 98.88 72 THR B O 1
ATOM 1827 N N . ILE B 1 73 ? -7.18 -5.613 -14.234 1 98.94 73 ILE B N 1
ATOM 1828 C CA . ILE B 1 73 ? -6.824 -6.914 -13.672 1 98.94 73 ILE B CA 1
ATOM 1829 C C . ILE B 1 73 ? -8.094 -7.68 -13.297 1 98.94 73 ILE B C 1
ATOM 1831 O O . ILE B 1 73 ? -8.961 -7.152 -12.602 1 98.94 73 ILE B O 1
ATOM 1835 N N . ARG B 1 74 ? -8.242 -8.898 -13.789 1 98.94 74 ARG B N 1
ATOM 1836 C CA . ARG B 1 74 ? -9.344 -9.758 -13.391 1 98.94 74 ARG B CA 1
ATOM 1837 C C . ARG B 1 74 ? -8.953 -10.641 -12.211 1 98.94 74 ARG B C 1
ATOM 1839 O O . ARG B 1 74 ? -7.996 -11.414 -12.297 1 98.94 74 ARG B O 1
ATOM 1846 N N . PHE B 1 75 ? -9.68 -10.445 -11.117 1 98.94 75 PHE B N 1
ATOM 1847 C CA . PHE B 1 75 ? -9.539 -11.352 -9.984 1 98.94 75 PHE B CA 1
ATOM 1848 C C . PHE B 1 75 ? -10.586 -12.461 -10.039 1 98.94 75 PHE B C 1
ATOM 1850 O O . PHE B 1 75 ? -11.766 -12.188 -10.234 1 98.94 75 PHE B O 1
ATOM 1857 N N . LYS B 1 76 ? -10.094 -13.664 -9.898 1 98.5 76 LYS B N 1
ATOM 1858 C CA . LYS B 1 76 ? -10.984 -14.812 -9.773 1 98.5 76 LYS B CA 1
ATOM 1859 C C . LYS B 1 76 ? -11.148 -15.227 -8.32 1 98.5 76 LYS B C 1
ATOM 1861 O O . LYS B 1 76 ? -10.164 -15.344 -7.586 1 98.5 76 LYS B O 1
ATOM 1866 N N . THR B 1 77 ? -12.344 -15.398 -7.93 1 97.5 77 THR B N 1
ATOM 1867 C CA . THR B 1 77 ? -12.688 -15.797 -6.57 1 97.5 77 THR B CA 1
ATOM 1868 C C . THR B 1 77 ? -13.789 -16.844 -6.574 1 97.5 77 THR B C 1
ATOM 1870 O O . THR B 1 77 ? -14.438 -17.078 -7.598 1 97.5 77 THR B O 1
ATOM 1873 N N . PRO B 1 78 ? -14.008 -17.516 -5.422 1 94.56 78 PRO B N 1
ATOM 1874 C CA . PRO B 1 78 ? -15.109 -18.469 -5.348 1 94.56 78 PRO B CA 1
ATOM 1875 C C . PRO B 1 78 ? -16.469 -17.828 -5.648 1 94.56 78 PRO B C 1
ATOM 1877 O O . PRO B 1 78 ? -17.375 -18.5 -6.148 1 94.56 78 PRO B O 1
ATOM 1880 N N . GLU B 1 79 ? -16.609 -16.594 -5.43 1 95 79 GLU B N 1
ATOM 1881 C CA . GLU B 1 79 ? -17.891 -15.906 -5.602 1 95 79 GLU B CA 1
ATOM 1882 C C . GLU B 1 79 ? -18.047 -15.375 -7.027 1 95 79 GLU B C 1
ATOM 1884 O O . GLU B 1 79 ? -19.125 -14.969 -7.43 1 95 79 GLU B O 1
ATOM 1889 N N . GLY B 1 80 ? -17.031 -15.398 -7.793 1 97.31 80 GLY B N 1
ATOM 1890 C CA . GLY B 1 80 ? -17.078 -14.883 -9.156 1 97.31 80 GLY B CA 1
ATOM 1891 C C . GLY B 1 80 ? -15.883 -14.016 -9.508 1 97.31 80 GLY B C 1
ATOM 1892 O O . GLY B 1 80 ? -15.047 -13.727 -8.656 1 97.31 80 GLY B O 1
ATOM 1893 N N . ASP B 1 81 ? -15.875 -13.625 -10.75 1 98.56 81 ASP B N 1
ATOM 1894 C CA . ASP B 1 81 ? -14.789 -12.781 -11.242 1 98.56 81 ASP B CA 1
ATOM 1895 C C . ASP B 1 81 ? -15.055 -11.305 -10.93 1 98.56 81 ASP B C 1
ATOM 1897 O O . ASP B 1 81 ? -16.203 -10.844 -11.016 1 98.56 81 ASP B O 1
ATOM 1901 N N . LEU B 1 82 ? -14.062 -10.586 -10.602 1 98.75 82 LEU B N 1
ATOM 1902 C CA . LEU B 1 82 ? -14.086 -9.141 -10.398 1 98.75 82 LEU B CA 1
ATOM 1903 C C . LEU B 1 82 ? -12.992 -8.461 -11.211 1 98.75 82 LEU B C 1
ATOM 1905 O O . LEU B 1 82 ? -11.82 -8.836 -11.125 1 98.75 82 LEU B O 1
ATOM 1909 N N . ASP B 1 83 ? -13.359 -7.52 -11.977 1 98.88 83 ASP B N 1
ATOM 1910 C CA . ASP B 1 83 ? -12.391 -6.723 -12.719 1 98.88 83 ASP B CA 1
ATOM 1911 C C . ASP B 1 83 ? -12.039 -5.438 -11.969 1 98.88 83 ASP B C 1
ATOM 1913 O O . ASP B 1 83 ? -12.922 -4.617 -11.703 1 98.88 83 ASP B O 1
ATOM 1917 N N . ALA B 1 84 ? -10.844 -5.312 -11.625 1 98.88 84 ALA B N 1
ATOM 1918 C CA . ALA B 1 84 ? -10.336 -4.086 -11.008 1 98.88 84 ALA B CA 1
ATOM 1919 C C . ALA B 1 84 ? -9.664 -3.191 -12.047 1 98.88 84 ALA B C 1
ATOM 1921 O O . ALA B 1 84 ? -8.766 -3.639 -12.773 1 98.88 84 ALA B O 1
ATOM 1922 N N . LYS B 1 85 ? -10.062 -1.973 -12.078 1 98.81 85 LYS B N 1
ATOM 1923 C CA . LYS B 1 85 ? -9.531 -1.024 -13.055 1 98.81 85 LYS B CA 1
ATOM 1924 C C . LYS B 1 85 ? -8.508 -0.09 -12.406 1 98.81 85 LYS B C 1
ATOM 1926 O O . LYS B 1 85 ? -8.383 -0.054 -11.18 1 98.81 85 LYS B O 1
ATOM 1931 N N . GLU B 1 86 ? -7.777 0.63 -13.336 1 98.75 86 GLU B N 1
ATOM 1932 C CA . GLU B 1 86 ? -6.816 1.622 -12.867 1 98.75 86 GLU B CA 1
ATOM 1933 C C . GLU B 1 86 ? -7.434 2.521 -11.797 1 98.75 86 GLU B C 1
ATOM 1935 O O . GLU B 1 86 ? -8.523 3.061 -11.992 1 98.75 86 GLU B O 1
ATOM 1940 N N . GLY B 1 87 ? -6.781 2.596 -10.648 1 98.75 87 GLY B N 1
ATOM 1941 C CA . GLY B 1 87 ? -7.25 3.449 -9.57 1 98.75 87 GLY B CA 1
ATOM 1942 C C . GLY B 1 87 ? -8.07 2.705 -8.531 1 98.75 87 GLY B C 1
ATOM 1943 O O . GLY B 1 87 ? -8.414 3.264 -7.488 1 98.75 87 GLY B O 1
ATOM 1944 N N . GLU B 1 88 ? -8.406 1.483 -8.773 1 98.94 88 GLU B N 1
ATOM 1945 C CA . GLU B 1 88 ? -9.172 0.684 -7.82 1 98.94 88 GLU B CA 1
ATOM 1946 C C . GLU B 1 88 ? -8.258 -0.244 -7.02 1 98.94 88 GLU B C 1
ATOM 1948 O O . GLU B 1 88 ? -7.148 -0.562 -7.461 1 98.94 88 GLU B O 1
ATOM 1953 N N . LEU B 1 89 ? -8.695 -0.583 -5.781 1 98.94 89 LEU B N 1
ATOM 1954 C CA . LEU B 1 89 ? -7.938 -1.427 -4.867 1 98.94 89 LEU B CA 1
ATOM 1955 C C . LEU B 1 89 ? -8.664 -2.742 -4.605 1 98.94 89 LEU B C 1
ATOM 1957 O O . LEU B 1 89 ? -9.844 -2.744 -4.254 1 98.94 89 LEU B O 1
ATOM 1961 N N . MET B 1 90 ? -8.023 -3.857 -4.84 1 98.94 90 MET B N 1
ATOM 1962 C CA . MET B 1 90 ? -8.508 -5.148 -4.363 1 98.94 90 MET B CA 1
ATOM 1963 C C . MET B 1 90 ? -7.875 -5.516 -3.027 1 98.94 90 MET B C 1
ATOM 1965 O O . MET B 1 90 ? -6.652 -5.648 -2.934 1 98.94 90 MET B O 1
ATOM 1969 N N . VAL B 1 91 ? -8.648 -5.637 -1.988 1 98.94 91 VAL B N 1
ATOM 1970 C CA . VAL B 1 91 ? -8.195 -6.082 -0.675 1 98.94 91 VAL B CA 1
ATOM 1971 C C . VAL B 1 91 ? -8.406 -7.59 -0.541 1 98.94 91 VAL B C 1
ATOM 1973 O O . VAL B 1 91 ? -9.539 -8.07 -0.636 1 98.94 91 VAL B O 1
ATOM 1976 N N . VAL B 1 92 ? -7.332 -8.305 -0.307 1 98.69 92 VAL B N 1
ATOM 1977 C CA . VAL B 1 92 ? -7.363 -9.75 -0.112 1 98.69 92 VAL B CA 1
ATOM 1978 C C . VAL B 1 92 ? -6.934 -10.086 1.314 1 98.69 92 VAL B C 1
ATOM 1980 O O . VAL B 1 92 ? -5.738 -10.133 1.615 1 98.69 92 VAL B O 1
ATOM 1983 N N . PRO B 1 93 ? -7.883 -10.367 2.209 1 97.25 93 PRO B N 1
ATOM 1984 C CA . PRO B 1 93 ? -7.562 -10.734 3.592 1 97.25 93 PRO B CA 1
ATOM 1985 C C . PRO B 1 93 ? -6.984 -12.141 3.713 1 97.25 93 PRO B C 1
ATOM 1987 O O . PRO B 1 93 ? -7.074 -12.93 2.77 1 97.25 93 PRO B O 1
ATOM 1990 N N . PRO B 1 94 ? -6.324 -12.391 4.91 1 95.56 94 PRO B N 1
ATOM 1991 C CA . PRO B 1 94 ? -6.012 -13.797 5.152 1 95.56 94 PRO B CA 1
ATOM 1992 C C . PRO B 1 94 ? -7.223 -14.711 4.984 1 95.56 94 PRO B C 1
ATOM 1994 O O . PRO B 1 94 ? -8.336 -14.336 5.363 1 95.56 94 PRO B O 1
ATOM 1997 N N . ARG B 1 95 ? -7.004 -15.875 4.273 1 95 95 ARG B N 1
ATOM 1998 C CA . ARG B 1 95 ? -7.992 -16.938 4.082 1 95 95 ARG B CA 1
ATOM 1999 C C . ARG B 1 95 ? -8.859 -16.656 2.857 1 95 95 ARG B C 1
ATOM 2001 O O . ARG B 1 95 ? -9.711 -17.469 2.498 1 95 95 ARG B O 1
ATOM 2008 N N . ALA B 1 96 ? -8.727 -15.578 2.205 1 96.94 96 ALA B N 1
ATOM 2009 C CA . ALA B 1 96 ? -9.492 -15.312 0.992 1 96.94 96 ALA B CA 1
ATOM 2010 C C . ALA B 1 96 ? -8.898 -16.047 -0.208 1 96.94 96 ALA B C 1
ATOM 2012 O O . ALA B 1 96 ? -7.727 -15.836 -0.542 1 96.94 96 ALA B O 1
ATOM 2013 N N . ILE B 1 97 ? -9.641 -16.859 -0.819 1 97.38 97 ILE B N 1
ATOM 2014 C CA . ILE B 1 97 ? -9.219 -17.578 -2.008 1 97.38 97 ILE B CA 1
ATOM 2015 C C . ILE B 1 97 ? -9.242 -16.656 -3.221 1 97.38 97 ILE B C 1
ATOM 2017 O O . ILE B 1 97 ? -10.227 -15.961 -3.459 1 97.38 97 ILE B O 1
ATOM 2021 N N . HIS B 1 98 ? -8.164 -16.656 -3.99 1 98.5 98 HIS B N 1
ATOM 2022 C CA . HIS B 1 98 ? -8.094 -15.727 -5.109 1 98.5 98 HIS B CA 1
ATOM 2023 C C . HIS B 1 98 ? -6.996 -16.125 -6.09 1 98.5 98 HIS B C 1
ATOM 2025 O O . HIS B 1 98 ? -6.141 -16.953 -5.77 1 98.5 98 HIS B O 1
ATOM 2031 N N . THR B 1 99 ? -7.07 -15.68 -7.258 1 98.62 99 THR B N 1
ATOM 2032 C CA . THR B 1 99 ? -6 -15.492 -8.234 1 98.62 99 THR B CA 1
ATOM 2033 C C . THR B 1 99 ? -6.281 -14.281 -9.125 1 98.62 99 THR B C 1
ATOM 2035 O O . THR B 1 99 ? -7.266 -13.57 -8.914 1 98.62 99 THR B O 1
ATOM 2038 N N . PHE B 1 100 ? -5.348 -14 -10.023 1 98.88 100 PHE B N 1
ATOM 2039 C CA . PHE B 1 100 ? -5.562 -12.867 -10.914 1 98.88 100 PHE B CA 1
ATOM 2040 C C . PHE B 1 100 ? -5.004 -13.148 -12.305 1 98.88 100 PHE B C 1
ATOM 2042 O O . PHE B 1 100 ? -4.246 -14.102 -12.484 1 98.88 100 PHE B O 1
ATOM 2049 N N . ALA B 1 101 ? -5.406 -12.305 -13.258 1 98.81 101 ALA B N 1
ATOM 2050 C CA . ALA B 1 101 ? -4.922 -12.359 -14.633 1 98.81 101 ALA B CA 1
ATOM 2051 C C . ALA B 1 101 ? -5.129 -11.023 -15.336 1 98.81 101 ALA B C 1
ATOM 2053 O O . ALA B 1 101 ? -5.926 -10.188 -14.891 1 98.81 101 ALA B O 1
ATOM 2054 N N . ASN B 1 102 ? -4.316 -10.789 -16.391 1 98.94 102 ASN B N 1
ATOM 2055 C CA . ASN B 1 102 ? -4.645 -9.75 -17.375 1 98.94 102 ASN B CA 1
ATOM 2056 C C . ASN B 1 102 ? -5.625 -10.266 -18.422 1 98.94 102 ASN B C 1
ATOM 2058 O O . ASN B 1 102 ? -5.254 -11.062 -19.281 1 98.94 102 ASN B O 1
ATOM 2062 N N . PRO B 1 103 ? -6.848 -9.781 -18.328 1 98.69 103 PRO B N 1
ATOM 2063 C CA . PRO B 1 103 ? -7.844 -10.328 -19.25 1 98.69 103 PRO B CA 1
ATOM 2064 C C . PRO B 1 103 ? -7.762 -9.711 -20.641 1 98.69 103 PRO B C 1
ATOM 2066 O O . PRO B 1 103 ? -8.43 -10.172 -21.562 1 98.69 103 PRO B O 1
ATOM 2069 N N . SER B 1 104 ? -7.047 -8.633 -20.812 1 98.75 104 SER B N 1
ATOM 2070 C CA . SER B 1 104 ? -6.926 -7.988 -22.125 1 98.75 104 SER B CA 1
ATOM 2071 C C . SER B 1 104 ? -6.074 -8.82 -23.078 1 98.75 10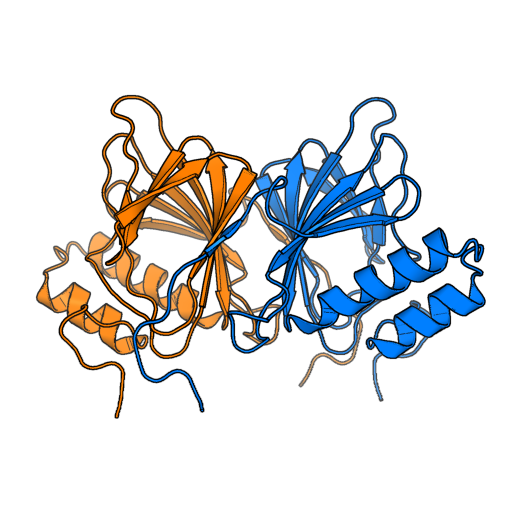4 SER B C 1
ATOM 2073 O O . SER B 1 104 ? -5.051 -9.375 -22.672 1 98.75 104 SER B O 1
ATOM 2075 N N . GLU B 1 105 ? -6.438 -8.836 -24.297 1 98 105 GLU B N 1
ATOM 2076 C CA . GLU B 1 105 ? -5.676 -9.555 -25.312 1 98 105 GLU B CA 1
ATOM 2077 C C . GLU B 1 105 ? -4.613 -8.656 -25.938 1 98 105 GLU B C 1
ATOM 2079 O O . GLU B 1 105 ? -3.721 -9.133 -26.641 1 98 105 GLU B O 1
ATOM 2084 N N . THR B 1 106 ? -4.652 -7.395 -25.656 1 98.56 106 THR B N 1
ATOM 2085 C CA . THR B 1 106 ? -3.785 -6.484 -26.406 1 98.56 106 THR B CA 1
ATOM 2086 C C . THR B 1 106 ? -3.047 -5.547 -25.453 1 98.56 106 THR B C 1
ATOM 2088 O O . THR B 1 106 ? -1.906 -5.16 -25.703 1 98.56 106 THR B O 1
ATOM 2091 N N . GLU B 1 107 ? -3.686 -5.188 -24.312 1 98.69 107 GLU B N 1
ATOM 2092 C CA . GLU B 1 107 ? -3.137 -4.152 -23.453 1 98.69 107 GLU B CA 1
ATOM 2093 C C . GLU B 1 107 ? -2.449 -4.762 -22.234 1 98.69 107 GLU B C 1
ATOM 2095 O O . GLU B 1 107 ? -2.988 -5.672 -21.594 1 98.69 107 GLU B O 1
ATOM 2100 N N . PRO B 1 108 ? -1.236 -4.258 -21.922 1 98.88 108 PRO B N 1
ATOM 2101 C CA . PRO B 1 108 ? -0.625 -4.684 -20.656 1 98.88 108 PRO B CA 1
ATOM 2102 C C . PRO B 1 108 ? -1.347 -4.129 -19.438 1 98.88 108 PRO B C 1
ATOM 2104 O O . PRO B 1 108 ? -2.123 -3.176 -19.547 1 98.88 108 PRO B O 1
ATOM 2107 N N . ALA B 1 109 ? -1.138 -4.777 -18.359 1 98.88 109 ALA B N 1
ATOM 2108 C CA . ALA B 1 109 ? -1.667 -4.32 -17.062 1 98.88 109 ALA B CA 1
ATOM 2109 C C . ALA B 1 109 ? -0.576 -4.297 -16 1 98.88 109 ALA B C 1
ATOM 2111 O O . ALA B 1 109 ? 0.477 -4.918 -16.172 1 98.88 109 ALA B O 1
ATOM 2112 N N . GLU B 1 110 ? -0.786 -3.492 -14.969 1 98.94 110 GLU B N 1
ATOM 2113 C CA . GLU B 1 110 ? 0.145 -3.387 -13.852 1 98.94 110 GLU B CA 1
ATOM 2114 C C . GLU B 1 110 ? -0.585 -3.041 -12.555 1 98.94 110 GLU B C 1
ATOM 2116 O O . GLU B 1 110 ? -1.59 -2.326 -12.57 1 98.94 110 GLU B O 1
ATOM 2121 N N . PHE B 1 111 ? -0.135 -3.57 -11.5 1 98.94 111 PHE B N 1
ATOM 2122 C CA . PHE B 1 111 ? -0.621 -3.125 -10.195 1 98.94 111 PHE B CA 1
ATOM 2123 C C . PHE B 1 111 ? 0.541 -2.881 -9.242 1 98.94 111 PHE B C 1
ATOM 2125 O O . PHE B 1 111 ? 1.653 -3.357 -9.469 1 98.94 111 PHE B O 1
ATOM 2132 N N . PHE B 1 112 ? 0.338 -2.047 -8.25 1 98.94 112 PHE B N 1
ATOM 2133 C CA . PHE B 1 112 ? 1.121 -1.901 -7.027 1 98.94 112 PHE B CA 1
ATOM 2134 C C . PHE B 1 112 ? 0.551 -2.771 -5.914 1 98.94 112 PHE B C 1
ATOM 2136 O O . PHE B 1 112 ? -0.637 -2.684 -5.598 1 98.94 112 PHE B O 1
ATOM 2143 N N . MET B 1 113 ? 1.345 -3.676 -5.301 1 98.94 113 MET B N 1
ATOM 2144 C CA . MET B 1 113 ? 0.87 -4.609 -4.289 1 98.94 113 MET B CA 1
ATOM 2145 C C . MET B 1 113 ? 1.592 -4.391 -2.963 1 98.94 113 MET B C 1
ATOM 2147 O O . MET B 1 113 ? 2.805 -4.172 -2.939 1 98.94 113 MET B O 1
ATOM 2151 N N . THR B 1 114 ? 0.838 -4.484 -1.899 1 98.94 114 THR B N 1
ATOM 2152 C CA . THR B 1 114 ? 1.425 -4.555 -0.565 1 98.94 114 THR B CA 1
ATOM 2153 C C . THR B 1 114 ? 1.125 -5.902 0.086 1 98.94 114 THR B C 1
ATOM 2155 O O . THR B 1 114 ? 0.14 -6.559 -0.257 1 98.94 114 THR B O 1
ATOM 2158 N N . SER B 1 115 ? 1.957 -6.273 0.918 1 98.75 115 SER B N 1
ATOM 2159 C CA . SER B 1 115 ? 1.717 -7.41 1.798 1 98.75 115 SER B CA 1
ATOM 2160 C C . SER B 1 115 ? 2.178 -7.117 3.221 1 98.75 115 SER B C 1
ATOM 2162 O O . SER B 1 115 ? 3.229 -6.504 3.424 1 98.75 115 SER B O 1
ATOM 2164 N N . THR B 1 116 ? 1.408 -7.508 4.215 1 98.5 116 THR B N 1
ATOM 2165 C CA . THR B 1 116 ? 1.847 -7.461 5.605 1 98.5 116 THR B CA 1
ATOM 2166 C C . THR B 1 116 ? 2.01 -8.867 6.172 1 98.5 116 THR B C 1
ATOM 2168 O O . THR B 1 116 ? 1.064 -9.656 6.164 1 98.5 116 THR B O 1
ATOM 2171 N N . PRO B 1 117 ? 3.195 -9.352 6.645 1 97.19 117 PRO B N 1
ATOM 2172 C CA . PRO B 1 117 ? 4.398 -8.531 6.809 1 97.19 117 PRO B CA 1
ATOM 2173 C C . PRO B 1 117 ? 5.262 -8.484 5.547 1 97.19 117 PRO B C 1
ATOM 2175 O O . PRO B 1 117 ? 4.832 -8.953 4.488 1 97.19 117 PRO B O 1
ATOM 2178 N N . GLY B 1 118 ? 6.418 -7.84 5.68 1 97.62 118 GLY B N 1
ATOM 2179 C CA . GLY B 1 118 ? 7.273 -7.535 4.543 1 97.62 118 GLY B CA 1
ATOM 2180 C C . GLY B 1 118 ? 8.047 -8.742 4.039 1 97.62 118 GLY B C 1
ATOM 2181 O O . GLY B 1 118 ? 8.43 -8.797 2.869 1 97.62 118 GLY B O 1
ATOM 2182 N N . TYR B 1 119 ? 8.203 -9.75 4.871 1 95.94 119 TYR B N 1
ATOM 2183 C CA . TYR B 1 119 ? 9.062 -10.859 4.48 1 95.94 119 TYR B CA 1
ATOM 2184 C C . TYR B 1 119 ? 8.438 -11.656 3.344 1 95.94 119 TYR B C 1
ATOM 2186 O O . TYR B 1 119 ? 9.109 -12.484 2.721 1 95.94 119 TYR B O 1
ATOM 2194 N N . TYR B 1 120 ? 7.203 -11.469 3.078 1 98.12 120 TYR B N 1
ATOM 2195 C CA . TYR B 1 120 ? 6.562 -12.164 1.967 1 98.12 120 TYR B CA 1
ATOM 2196 C C . TYR B 1 120 ? 7.246 -11.828 0.646 1 98.12 120 TYR B C 1
ATOM 2198 O O . TYR B 1 120 ? 7.152 -12.586 -0.32 1 98.12 120 TYR B O 1
ATOM 2206 N N . MET B 1 121 ? 7.953 -10.734 0.551 1 98.56 121 MET B N 1
ATOM 2207 C CA . MET B 1 121 ? 8.695 -10.375 -0.655 1 98.56 121 MET B CA 1
ATOM 2208 C C . MET B 1 121 ? 9.703 -11.461 -1.013 1 98.56 121 MET B C 1
ATOM 2210 O O . MET B 1 121 ? 10.031 -11.648 -2.186 1 98.56 121 MET B O 1
ATOM 2214 N N . ASP B 1 122 ? 10.125 -12.188 -0.031 1 98.19 122 ASP B N 1
ATOM 2215 C CA . ASP B 1 122 ? 11.102 -13.242 -0.258 1 98.19 122 ASP B CA 1
ATOM 2216 C C . ASP B 1 122 ? 10.508 -14.383 -1.08 1 98.19 122 ASP B C 1
ATOM 2218 O O . ASP B 1 122 ? 11.234 -15.133 -1.733 1 98.19 122 ASP B O 1
ATOM 2222 N N . TYR B 1 123 ? 9.227 -14.609 -1.035 1 98 123 TYR B N 1
ATOM 2223 C CA . TYR B 1 123 ? 8.57 -15.586 -1.898 1 98 123 TYR B CA 1
ATOM 2224 C C . TYR B 1 123 ? 8.891 -15.312 -3.365 1 98 123 TYR B C 1
ATOM 2226 O O . TYR B 1 123 ? 9.289 -16.219 -4.094 1 98 123 TYR B O 1
ATOM 2234 N N . PHE B 1 124 ? 8.773 -14.094 -3.77 1 98 124 PHE B N 1
ATOM 2235 C CA . PHE B 1 124 ? 8.977 -13.727 -5.164 1 98 124 PHE B CA 1
ATOM 2236 C C . PHE B 1 124 ? 10.445 -13.844 -5.547 1 98 124 PHE B C 1
ATOM 2238 O O . PHE B 1 124 ? 10.773 -14.234 -6.668 1 98 124 PHE B O 1
ATOM 2245 N N . ARG B 1 125 ? 11.273 -13.477 -4.582 1 97.62 125 ARG B N 1
ATOM 2246 C CA . ARG B 1 125 ? 12.703 -13.656 -4.82 1 97.62 125 ARG B CA 1
ATOM 2247 C C . ARG B 1 125 ? 13.039 -15.125 -5.066 1 97.62 125 ARG B C 1
ATOM 2249 O O . ARG B 1 125 ? 13.781 -15.453 -5.992 1 97.62 125 ARG B O 1
ATOM 2256 N N . MET B 1 126 ? 12.484 -15.969 -4.242 1 96.56 126 MET B N 1
ATOM 2257 C CA . MET B 1 126 ? 12.75 -17.391 -4.371 1 96.56 126 MET B CA 1
ATOM 2258 C C . MET B 1 126 ? 12.164 -17.953 -5.664 1 96.56 126 MET B C 1
ATOM 2260 O O . MET B 1 126 ? 12.781 -18.781 -6.332 1 96.56 126 MET B O 1
ATOM 2264 N N . MET B 1 127 ? 11.008 -17.5 -6.043 1 95 127 MET B N 1
ATOM 2265 C CA . MET B 1 127 ? 10.406 -17.906 -7.309 1 95 127 MET B CA 1
ATOM 2266 C C . MET B 1 127 ? 11.273 -17.484 -8.484 1 95 127 MET B C 1
ATOM 2268 O O . MET B 1 127 ? 11.531 -18.281 -9.398 1 95 127 MET B O 1
ATOM 2272 N N . GLY B 1 128 ? 11.703 -16.203 -8.492 1 94.56 128 GLY B N 1
ATOM 2273 C CA . GLY B 1 128 ? 12.578 -15.711 -9.539 1 94.56 128 GLY B CA 1
ATOM 2274 C C . GLY B 1 128 ? 13.867 -16.5 -9.664 1 94.56 128 GLY B C 1
ATOM 2275 O O . GLY B 1 128 ? 14.305 -16.812 -10.773 1 94.56 128 GLY B O 1
ATOM 2276 N N . LYS B 1 129 ? 14.438 -16.781 -8.562 1 93.31 129 LYS B N 1
ATOM 2277 C CA . LYS B 1 129 ? 15.672 -17.562 -8.547 1 93.31 129 LYS B CA 1
ATOM 2278 C C . LYS B 1 129 ? 15.469 -18.953 -9.141 1 93.31 129 LYS B C 1
ATOM 2280 O O . LYS B 1 129 ? 16.312 -19.438 -9.891 1 93.31 129 LYS B O 1
ATOM 2285 N N . SER B 1 130 ? 14.383 -19.562 -8.805 1 91.06 130 SER B N 1
ATOM 2286 C CA . SER B 1 130 ? 14.086 -20.906 -9.32 1 91.06 130 SER B CA 1
ATOM 2287 C C . SER B 1 130 ? 13.945 -20.891 -10.836 1 91.06 130 SER B C 1
ATOM 2289 O O . SER B 1 130 ? 14.445 -21.797 -11.516 1 91.06 130 SER B O 1
ATOM 2291 N N . ILE B 1 131 ? 13.344 -19.906 -11.375 1 88.38 131 ILE B N 1
ATOM 2292 C CA . ILE B 1 131 ? 13.141 -19.781 -12.812 1 88.38 131 ILE B CA 1
ATOM 2293 C C . ILE B 1 131 ? 14.484 -19.531 -13.5 1 88.38 131 ILE B C 1
ATOM 2295 O O . ILE B 1 131 ? 14.773 -20.125 -14.547 1 88.38 131 ILE B O 1
ATOM 2299 N N . GLU B 1 132 ? 15.289 -18.672 -12.977 1 83.94 132 GLU B N 1
ATOM 2300 C CA . GLU B 1 132 ? 16.594 -18.344 -13.547 1 83.94 132 GLU B CA 1
ATOM 2301 C C . GLU B 1 132 ? 17.5 -19.562 -13.594 1 83.94 132 GLU B C 1
ATOM 2303 O O . GLU B 1 132 ? 18.297 -19.703 -14.523 1 83.94 132 GLU B O 1
ATOM 2308 N N . GLU B 1 133 ? 17.406 -20.281 -12.656 1 82.94 133 GLU B N 1
ATOM 2309 C CA . GLU B 1 133 ? 18.266 -21.453 -12.586 1 82.94 133 GLU B CA 1
ATOM 2310 C C . GLU B 1 133 ? 17.766 -22.578 -13.5 1 82.94 133 GLU B C 1
ATOM 2312 O O . GLU B 1 133 ? 18.328 -23.672 -13.508 1 82.94 133 GLU B O 1
ATOM 2317 N N . GLY B 1 134 ? 16.891 -22.219 -14.273 1 70.75 134 GLY B N 1
ATOM 2318 C CA . GLY B 1 134 ? 16.469 -23.156 -15.297 1 70.75 134 GLY B CA 1
ATOM 2319 C C . GLY B 1 134 ? 15.539 -24.234 -14.758 1 70.75 134 GLY B C 1
ATOM 2320 O O . GLY B 1 134 ? 15.297 -25.234 -15.43 1 70.75 134 GLY B O 1
ATOM 2321 N N . LYS B 1 135 ? 15.344 -24.094 -13.609 1 66.31 135 LYS B N 1
ATOM 2322 C CA . LYS B 1 135 ? 14.383 -25.047 -13.055 1 66.31 135 LYS B CA 1
ATOM 2323 C C . LYS B 1 135 ? 12.969 -24.734 -13.516 1 66.31 135 LYS B C 1
ATOM 2325 O O . LYS B 1 135 ? 12.523 -23.578 -13.422 1 66.31 135 LYS B O 1
ATOM 2330 N N . LYS B 1 136 ? 12.586 -25.547 -14.477 1 67.94 136 LYS B N 1
ATOM 2331 C CA . LYS B 1 136 ? 11.164 -25.375 -14.766 1 67.94 136 LYS B CA 1
ATOM 2332 C C . LYS B 1 136 ? 10.328 -25.469 -13.492 1 67.94 136 LYS B C 1
ATOM 2334 O O . LYS B 1 136 ? 10.5 -26.391 -12.688 1 67.94 136 LYS B O 1
ATOM 2339 N N . LEU B 1 137 ? 9.742 -24.312 -13.227 1 70.94 137 LEU B N 1
ATOM 2340 C CA . LEU B 1 137 ? 8.883 -24.422 -12.055 1 70.94 137 LEU B CA 1
ATOM 2341 C C . LEU B 1 137 ? 7.871 -25.547 -12.219 1 70.94 137 LEU B C 1
ATOM 2343 O O . LEU B 1 137 ? 7.082 -25.547 -13.164 1 70.94 137 LEU B O 1
ATOM 2347 N N . SER B 1 138 ? 8.25 -26.703 -11.57 1 80.06 138 SER B N 1
ATOM 2348 C CA . SER B 1 138 ? 7.23 -27.734 -11.539 1 80.06 138 SER B CA 1
ATOM 2349 C C . SER B 1 138 ? 6.082 -27.359 -10.609 1 80.06 138 SER B C 1
ATOM 2351 O O . SER B 1 138 ? 6.227 -26.469 -9.766 1 80.06 138 SER B O 1
ATOM 2353 N N . ARG B 1 139 ? 5.016 -27.891 -10.883 1 85.06 139 ARG B N 1
ATOM 2354 C CA . ARG B 1 139 ? 3.867 -27.703 -10 1 85.06 139 ARG B CA 1
ATOM 2355 C C . ARG B 1 139 ? 4.227 -28.016 -8.555 1 85.06 139 ARG B C 1
ATOM 2357 O O . ARG B 1 139 ? 3.785 -27.328 -7.633 1 85.06 139 ARG B O 1
ATOM 2364 N N . GLU B 1 140 ? 4.996 -29.016 -8.43 1 85.75 140 GLU B N 1
ATOM 2365 C CA . GLU B 1 140 ? 5.402 -29.438 -7.09 1 85.75 140 GLU B CA 1
ATOM 2366 C C . GLU B 1 140 ? 6.301 -28.391 -6.438 1 85.75 140 GLU B C 1
ATOM 2368 O O . GLU B 1 140 ? 6.145 -28.078 -5.254 1 85.75 140 GLU B O 1
ATOM 2373 N N . ASN B 1 141 ? 7.238 -27.875 -7.176 1 88.38 141 ASN B N 1
ATOM 2374 C CA . ASN B 1 141 ? 8.133 -26.859 -6.648 1 88.38 141 ASN B CA 1
ATOM 2375 C C . ASN B 1 141 ? 7.371 -25.578 -6.297 1 88.38 141 ASN B C 1
ATOM 2377 O O . ASN B 1 141 ? 7.637 -24.953 -5.262 1 88.38 141 ASN B O 1
ATOM 2381 N N . THR B 1 142 ? 6.48 -25.25 -7.152 1 90.94 142 THR B N 1
ATOM 2382 C CA . THR B 1 142 ? 5.656 -24.078 -6.895 1 90.94 142 THR B CA 1
ATOM 2383 C C . THR B 1 142 ? 4.836 -24.266 -5.621 1 90.94 142 THR B C 1
ATOM 2385 O O . THR B 1 142 ? 4.809 -23.375 -4.766 1 90.94 142 THR B O 1
ATOM 2388 N N . ALA B 1 143 ? 4.223 -25.391 -5.508 1 92.31 143 ALA B N 1
ATOM 2389 C CA . ALA B 1 143 ? 3.422 -25.688 -4.324 1 92.31 143 ALA B CA 1
ATOM 2390 C C . ALA B 1 143 ? 4.277 -25.656 -3.059 1 92.31 143 ALA B C 1
ATOM 2392 O O . ALA B 1 143 ? 3.832 -25.172 -2.016 1 92.31 143 ALA B O 1
ATOM 2393 N N . HIS B 1 144 ? 5.461 -26.219 -3.188 1 94.38 144 HIS B N 1
ATOM 2394 C CA . HIS B 1 144 ? 6.375 -26.219 -2.053 1 94.38 144 HIS B CA 1
ATOM 2395 C C . HIS B 1 144 ? 6.742 -24.812 -1.63 1 94.38 144 HIS B C 1
ATOM 2397 O O . HIS B 1 144 ? 6.66 -24.469 -0.448 1 94.38 144 HIS B O 1
ATOM 2403 N N . LEU B 1 145 ? 7.133 -23.984 -2.574 1 94.94 145 LEU B N 1
ATOM 2404 C CA . LEU B 1 145 ? 7.492 -22.594 -2.27 1 94.94 145 LEU B CA 1
ATOM 2405 C C . LEU B 1 145 ? 6.309 -21.844 -1.668 1 94.94 145 LEU B C 1
ATOM 2407 O O . LEU B 1 145 ? 6.473 -21.094 -0.705 1 94.94 145 LEU B O 1
ATOM 2411 N N . MET B 1 146 ? 5.137 -22.062 -2.238 1 96.5 146 MET B N 1
ATOM 2412 C CA . MET B 1 146 ? 3.934 -21.438 -1.701 1 96.5 146 MET B CA 1
ATOM 2413 C C . MET B 1 146 ? 3.715 -21.828 -0.246 1 96.5 146 MET B C 1
ATOM 2415 O O . MET B 1 146 ? 3.432 -20.984 0.601 1 96.5 146 MET B O 1
ATOM 2419 N N . ALA B 1 147 ? 3.902 -23.078 0.064 1 95.69 147 ALA B N 1
ATOM 2420 C CA . ALA B 1 147 ? 3.684 -23.594 1.413 1 95.69 147 ALA B CA 1
ATOM 2421 C C . ALA B 1 147 ? 4.672 -22.984 2.4 1 95.69 147 ALA B C 1
ATOM 2423 O O . ALA B 1 147 ? 4.324 -22.734 3.559 1 95.69 147 ALA B O 1
ATOM 2424 N N . LEU B 1 148 ? 5.918 -22.734 1.985 1 96.75 148 LEU B N 1
ATOM 2425 C CA . LEU B 1 148 ? 6.934 -22.125 2.842 1 96.75 148 LEU B CA 1
ATOM 2426 C C . LEU B 1 148 ? 6.48 -20.766 3.332 1 96.75 148 LEU B C 1
ATOM 2428 O O . LEU B 1 148 ? 6.98 -20.266 4.348 1 96.75 148 LEU B O 1
ATOM 2432 N N . PHE B 1 149 ? 5.504 -20.188 2.66 1 97.56 149 PHE B N 1
ATOM 2433 C CA . PHE B 1 149 ? 5.074 -18.844 3.023 1 97.56 149 PHE B CA 1
ATOM 2434 C C . PHE B 1 149 ? 3.602 -18.828 3.412 1 97.56 149 PHE B C 1
ATOM 2436 O O . PHE B 1 149 ? 2.92 -17.812 3.264 1 97.56 149 PHE B O 1
ATOM 2443 N N . GLY B 1 150 ? 3.082 -19.891 3.879 1 96 150 GLY B N 1
ATOM 2444 C CA . GLY B 1 150 ? 1.715 -19.969 4.367 1 96 150 GLY B CA 1
ATOM 2445 C C . GLY B 1 150 ? 0.679 -19.781 3.275 1 96 150 GLY B C 1
ATOM 2446 O O . GLY B 1 150 ? -0.387 -19.203 3.514 1 96 150 GLY B O 1
ATOM 2447 N N . THR B 1 151 ? 0.918 -20.156 2.119 1 96.81 151 THR B N 1
ATOM 2448 C CA . THR B 1 151 ? 0.052 -20.062 0.949 1 96.81 151 THR B CA 1
ATOM 2449 C C . THR B 1 151 ? -0.377 -21.453 0.486 1 96.81 151 THR B C 1
ATOM 2451 O O . THR B 1 151 ? 0.455 -22.359 0.346 1 96.81 151 THR B O 1
ATOM 2454 N N . PHE B 1 152 ? -1.672 -21.609 0.224 1 95.94 152 PHE B N 1
ATOM 2455 C CA . PHE B 1 152 ? -2.203 -22.953 0.025 1 95.94 152 PHE B CA 1
ATOM 2456 C C . PHE B 1 152 ? -3.227 -22.969 -1.104 1 95.94 152 PHE B C 1
ATOM 2458 O O . PHE B 1 152 ? -3.922 -21.984 -1.332 1 95.94 152 PHE B O 1
ATOM 2465 N N . PRO B 1 153 ? -3.283 -24.141 -1.775 1 95.44 153 PRO B N 1
ATOM 2466 C CA . PRO B 1 153 ? -4.383 -24.297 -2.732 1 95.44 153 PRO B CA 1
ATOM 2467 C C . PRO B 1 153 ? -5.75 -24.344 -2.055 1 95.44 153 PRO B C 1
ATOM 2469 O O . PRO B 1 153 ? -5.836 -24.562 -0.843 1 95.44 153 PRO B O 1
ATOM 2472 N N . PRO B 1 154 ? -6.789 -24.125 -2.805 1 94.19 154 PRO B N 1
ATOM 2473 C CA . PRO B 1 154 ? -8.125 -24 -2.217 1 94.19 154 PRO B CA 1
ATOM 2474 C C . PRO B 1 154 ? -8.578 -25.266 -1.508 1 94.19 154 PRO B C 1
ATOM 2476 O O . PRO B 1 154 ? -9.469 -25.219 -0.653 1 94.19 154 PRO B O 1
ATOM 2479 N N . ASP B 1 155 ? -8.047 -26.406 -1.816 1 91.38 155 ASP B N 1
ATOM 2480 C CA . ASP B 1 155 ? -8.539 -27.672 -1.28 1 91.38 155 ASP B CA 1
ATOM 2481 C C . ASP B 1 155 ? -7.945 -27.953 0.099 1 91.38 155 ASP B C 1
ATOM 2483 O O . ASP B 1 155 ? -8.383 -28.875 0.791 1 91.38 155 ASP B O 1
ATOM 2487 N N . VAL B 1 156 ? -6.891 -27.234 0.494 1 89.69 156 VAL B N 1
ATOM 2488 C CA . VAL B 1 156 ? -6.359 -27.328 1.849 1 89.69 156 VAL B CA 1
ATOM 2489 C C . VAL B 1 156 ? -7.25 -26.547 2.811 1 89.69 156 VAL B C 1
ATOM 2491 O O . VAL B 1 156 ? -7.613 -25.406 2.541 1 89.69 156 VAL B O 1
ATOM 2494 N N . GLU B 1 157 ? -7.543 -27.172 3.961 1 84.94 157 GLU B N 1
ATOM 2495 C CA . GLU B 1 157 ? -8.445 -26.547 4.926 1 84.94 157 GLU B CA 1
ATOM 2496 C C . GLU B 1 157 ? -7.812 -25.328 5.562 1 84.94 157 GLU B C 1
ATOM 2498 O O . GLU B 1 157 ? -6.648 -25.359 5.965 1 84.94 157 GLU B O 1
ATOM 2503 N N . SER B 1 158 ? -8.539 -24.297 5.672 1 77.75 158 SER B N 1
ATOM 2504 C CA . SER B 1 158 ? -8.062 -23.047 6.246 1 77.75 158 SER B CA 1
ATOM 2505 C C . SER B 1 158 ? -8.273 -23.016 7.758 1 77.75 158 SER B C 1
ATOM 2507 O O . SER B 1 158 ? -7.719 -22.156 8.445 1 77.75 158 SER B O 1
ATOM 2509 N N . GLU B 1 159 ? -9.164 -23.891 8.211 1 72.06 159 GLU B N 1
ATOM 2510 C CA . GLU B 1 159 ? -9.445 -23.984 9.641 1 72.06 159 GLU B CA 1
ATOM 2511 C C . GLU B 1 159 ? -8.703 -25.156 10.281 1 72.06 159 GLU B C 1
ATOM 2513 O O . GLU B 1 159 ? -8.539 -26.203 9.656 1 72.06 159 GLU B O 1
ATOM 2518 N N . PRO B 1 160 ? -8.125 -24.859 11.562 1 60.47 160 PRO B N 1
ATOM 2519 C CA . PRO B 1 160 ? -7.602 -26.062 12.211 1 60.47 160 PRO B CA 1
ATOM 2520 C C . PRO B 1 160 ? -8.672 -27.125 12.43 1 60.47 160 PRO B C 1
ATOM 2522 O O . PRO B 1 160 ? -9.859 -26.797 12.523 1 60.47 160 PRO B O 1
#

InterPro domains:
  IPR011051 RmlC-like cupin domain superfamily [SSF51182] (30-124)
  IPR013096 Cupin 2, conserved barrel [PF07883] (46-113)
  IPR014710 RmlC-like jelly roll fold [G3DSA:2.60.120.10] (4-155)
  IPR053146 Quercetin 2,3-dioxygenase-like [PTHR36440] (1-155)

Nearest PDB structures (foldseek):
  3i7d-assembly1_A  TM=8.412E-01  e=6.679E-08  Ruegeria pomeroyi DSS-3
  3ht1-assembly1_A-2  TM=7.615E-01  e=4.262E-08  Streptomyces resistomycificus
  3l2h-assembly1_D  TM=7.775E-01  e=2.053E-07  Acidithiobacillus ferrooxidans ATCC 23270
  3cew-assembly1_A  TM=7.621E-01  e=1.465E-06  Bacteroides fragilis NCTC 9343
  6b8w-assembly1_B  TM=8.299E-01  e=2.874E-05  Enterobacter cloacae subsp. cloacae ATCC 13047